Protein AF-A0A151JGI5-F1 (afdb_monomer_lite)

Organism: NCBI:txid1763883

Structure (mmCIF, N/CA/C/O backbone):
data_AF-A0A151JGI5-F1
#
_entry.id   AF-A0A151JGI5-F1
#
loop_
_atom_site.group_PDB
_atom_site.id
_atom_site.type_symbol
_atom_site.label_atom_id
_atom_site.label_alt_id
_atom_site.label_comp_id
_atom_site.label_asym_id
_atom_site.label_entity_id
_atom_site.label_seq_id
_atom_site.pdbx_PDB_ins_code
_atom_site.Cartn_x
_atom_site.Cartn_y
_atom_site.Cartn_z
_atom_site.occupancy
_atom_site.B_iso_or_equiv
_atom_site.auth_seq_id
_atom_site.auth_comp_id
_atom_site.auth_asym_id
_atom_site.auth_atom_id
_atom_site.pdbx_PDB_model_num
ATOM 1 N N . MET A 1 1 ? -2.243 -9.615 19.085 1.00 67.94 1 MET A N 1
ATOM 2 C CA . MET A 1 1 ? -2.299 -8.281 19.731 1.00 67.94 1 MET A CA 1
ATOM 3 C C . MET A 1 1 ? -1.447 -8.311 20.984 1.00 67.94 1 MET A C 1
ATOM 5 O O . MET A 1 1 ? -1.306 -9.385 21.551 1.00 67.94 1 MET A O 1
ATOM 9 N N . ASN A 1 2 ? -0.912 -7.167 21.409 1.00 78.44 2 ASN A N 1
ATOM 10 C CA . ASN A 1 2 ? -0.212 -7.054 22.690 1.00 78.44 2 ASN A CA 1
ATOM 11 C C . ASN A 1 2 ? -1.192 -6.596 23.770 1.00 78.44 2 ASN A C 1
ATOM 13 O O . ASN A 1 2 ? -2.177 -5.919 23.464 1.00 78.44 2 ASN A O 1
ATOM 17 N N . LYS A 1 3 ? -0.913 -6.968 25.018 1.00 85.19 3 LYS A N 1
ATOM 18 C CA . LYS A 1 3 ? -1.619 -6.414 26.168 1.00 85.19 3 LYS A CA 1
ATOM 19 C C . LYS A 1 3 ? -1.303 -4.924 26.311 1.00 85.19 3 LYS A C 1
ATOM 21 O O . LYS A 1 3 ? -0.212 -4.475 25.963 1.00 85.19 3 LYS A O 1
ATOM 26 N N . ILE A 1 4 ? -2.280 -4.172 26.796 1.00 88.38 4 ILE A N 1
ATOM 27 C CA . ILE A 1 4 ? -2.212 -2.728 26.994 1.00 88.38 4 ILE A CA 1
ATOM 28 C C . ILE A 1 4 ? -2.565 -2.442 28.450 1.00 88.38 4 ILE A C 1
ATOM 30 O O . ILE A 1 4 ? -3.562 -2.962 28.953 1.00 88.38 4 ILE A O 1
ATOM 34 N N . ASN A 1 5 ? -1.767 -1.587 29.090 1.00 90.31 5 ASN A N 1
ATOM 35 C CA . ASN A 1 5 ? -2.083 -1.025 30.396 1.00 90.31 5 ASN A CA 1
ATOM 36 C C . ASN A 1 5 ? -2.969 0.208 30.221 1.00 90.31 5 ASN A C 1
ATOM 38 O O . ASN A 1 5 ? -2.653 1.123 29.451 1.00 90.31 5 ASN A O 1
ATOM 42 N N . PHE A 1 6 ? -4.082 0.236 30.941 1.00 92.62 6 PHE A N 1
ATOM 43 C CA . PHE A 1 6 ? -4.970 1.385 30.974 1.00 92.62 6 PHE A CA 1
ATOM 44 C C . PHE A 1 6 ? -5.553 1.592 32.368 1.00 92.62 6 PHE A C 1
ATOM 46 O O . PHE A 1 6 ? -5.739 0.650 33.135 1.00 92.62 6 PHE A O 1
ATOM 53 N N . THR A 1 7 ? -5.870 2.844 32.681 1.00 94.00 7 THR A N 1
ATOM 54 C CA . THR A 1 7 ? -6.504 3.217 33.949 1.00 94.00 7 THR A CA 1
ATOM 55 C C . THR A 1 7 ? -7.950 3.610 33.702 1.00 94.00 7 THR A C 1
ATOM 57 O O . THR A 1 7 ? -8.243 4.392 32.789 1.00 94.00 7 THR A O 1
ATOM 60 N N . ILE A 1 8 ? -8.864 3.121 34.536 1.00 94.38 8 ILE A N 1
ATOM 61 C CA . ILE A 1 8 ? -10.248 3.592 34.555 1.00 94.38 8 ILE A CA 1
ATOM 62 C C . ILE A 1 8 ? -10.262 4.997 35.163 1.00 94.38 8 ILE A C 1
ATOM 64 O O . ILE A 1 8 ? -10.012 5.183 36.347 1.00 94.38 8 ILE A O 1
ATOM 68 N N . VAL A 1 9 ? -10.565 6.016 34.364 1.00 93.88 9 VAL A N 1
ATOM 69 C CA . VAL A 1 9 ? -10.604 7.412 34.829 1.00 93.88 9 VAL A CA 1
ATOM 70 C C . VAL A 1 9 ? -11.927 7.710 35.526 1.00 93.88 9 VAL A C 1
ATOM 72 O O . VAL A 1 9 ? -11.951 8.333 36.582 1.00 93.88 9 VAL A O 1
ATOM 75 N N . LYS A 1 10 ? -13.044 7.298 34.918 1.00 93.38 10 LYS A N 1
ATOM 76 C CA . LYS A 1 10 ? -14.387 7.448 35.497 1.00 93.38 10 LYS A CA 1
ATOM 77 C C . LYS A 1 10 ? -15.394 6.514 34.839 1.00 93.38 10 LYS A C 1
ATOM 79 O O . LYS A 1 10 ? -15.250 6.169 33.666 1.00 93.38 10 LYS A O 1
ATOM 84 N N . LYS A 1 11 ? -16.467 6.195 35.561 1.00 90.44 11 LYS A N 1
ATOM 85 C CA . LYS A 1 11 ? -17.650 5.506 35.033 1.00 90.44 11 LYS A CA 1
ATOM 86 C C . LYS A 1 11 ? -18.678 6.534 34.560 1.00 90.44 11 LYS A C 1
ATOM 88 O O . LYS A 1 11 ? -19.098 7.390 35.333 1.00 90.44 11 LYS A O 1
ATOM 93 N N . ASN A 1 12 ? -19.081 6.463 33.295 1.00 85.62 12 ASN A N 1
ATOM 94 C CA . ASN A 1 12 ? -20.253 7.172 32.783 1.00 85.62 12 ASN A CA 1
ATOM 95 C C . ASN A 1 12 ? -21.430 6.190 32.664 1.00 85.62 12 ASN A C 1
ATOM 97 O O . ASN A 1 12 ? -21.281 4.983 32.838 1.00 85.62 12 ASN A O 1
ATOM 101 N N . ARG A 1 13 ? -22.611 6.696 32.289 1.00 81.44 13 ARG A N 1
ATOM 102 C CA . ARG A 1 13 ? -23.829 5.877 32.156 1.00 81.44 13 ARG A CA 1
ATOM 103 C C . ARG A 1 13 ? -23.725 4.756 31.108 1.00 81.44 13 ARG A C 1
ATOM 105 O O . ARG A 1 13 ? -24.420 3.760 31.238 1.00 81.44 13 ARG A O 1
ATOM 112 N N . ALA A 1 14 ? -22.905 4.928 30.068 1.00 83.88 14 ALA A N 1
ATOM 113 C CA . ALA A 1 14 ? -22.849 4.015 28.917 1.00 83.88 14 ALA A CA 1
ATOM 114 C C . ALA A 1 14 ? -21.452 3.430 28.624 1.00 83.88 14 ALA A C 1
ATOM 116 O O . ALA A 1 14 ? -21.309 2.612 27.716 1.00 83.88 14 ALA A O 1
ATOM 117 N N . ASN A 1 15 ? -20.413 3.896 29.320 1.00 90.62 15 ASN A N 1
ATOM 118 C CA . ASN A 1 15 ? -19.019 3.505 29.111 1.00 90.62 15 ASN A CA 1
ATOM 119 C C . ASN A 1 15 ? -18.153 3.902 30.319 1.00 90.62 15 ASN A C 1
ATOM 121 O O . ASN A 1 15 ? -18.544 4.763 31.110 1.00 90.62 15 ASN A O 1
ATOM 125 N N . PHE A 1 16 ? -16.961 3.325 30.435 1.00 93.06 16 PHE A N 1
ATOM 126 C CA . PHE A 1 16 ? -15.885 3.901 31.239 1.00 93.06 16 PHE A CA 1
ATOM 127 C C . PHE A 1 16 ? -15.047 4.843 30.378 1.00 93.06 16 PHE A C 1
ATOM 129 O O . PHE A 1 16 ? -14.728 4.525 29.238 1.00 93.06 16 PHE A O 1
ATOM 136 N N . ARG A 1 17 ? -14.638 5.989 30.922 1.00 94.50 17 ARG A N 1
ATOM 137 C CA . ARG A 1 17 ? -13.524 6.757 30.358 1.00 94.50 17 ARG A CA 1
ATOM 138 C C . ARG A 1 17 ? -12.242 6.071 30.804 1.00 94.50 17 ARG A C 1
ATOM 140 O O . ARG A 1 17 ? -12.035 5.929 32.007 1.00 94.50 17 ARG A O 1
ATOM 147 N N . ILE A 1 18 ? -11.393 5.695 29.861 1.00 94.88 18 ILE A N 1
ATOM 148 C CA . ILE A 1 18 ? -10.096 5.078 30.131 1.00 94.88 18 ILE A CA 1
ATOM 149 C C . ILE A 1 18 ? -8.960 5.968 29.647 1.00 94.88 18 ILE A C 1
ATOM 151 O O . ILE A 1 18 ? -9.124 6.761 28.717 1.00 94.88 18 ILE A O 1
ATOM 155 N N . ALA A 1 19 ? -7.814 5.834 30.300 1.00 93.56 19 ALA A N 1
ATOM 156 C CA . ALA A 1 19 ? -6.556 6.390 29.843 1.00 93.56 19 ALA A CA 1
ATOM 157 C C . ALA A 1 19 ? -5.630 5.248 29.435 1.00 93.56 19 ALA A C 1
ATOM 159 O O . ALA A 1 19 ? -5.228 4.458 30.284 1.00 93.56 19 ALA A O 1
ATOM 160 N N . ILE A 1 20 ? -5.314 5.170 28.148 1.00 91.44 20 ILE A N 1
ATOM 161 C CA . ILE A 1 20 ? -4.374 4.208 27.582 1.00 91.44 20 ILE A CA 1
ATOM 162 C C . ILE A 1 20 ? -2.977 4.817 27.677 1.00 91.44 20 ILE A C 1
ATOM 164 O O . ILE A 1 20 ? -2.754 5.926 27.186 1.00 91.44 20 ILE A O 1
ATOM 168 N N . VAL A 1 21 ? -2.050 4.107 28.321 1.00 82.06 21 VAL A N 1
ATOM 169 C CA . VAL A 1 21 ? -0.661 4.554 28.476 1.00 82.06 21 VAL A CA 1
ATOM 170 C C . VAL A 1 21 ? 0.219 3.740 27.535 1.00 82.06 21 VAL A C 1
ATOM 172 O O . VAL A 1 21 ? 0.358 2.529 27.697 1.00 82.06 21 VAL A O 1
ATOM 175 N N . GLN A 1 22 ? 0.812 4.397 26.538 1.00 76.38 22 GLN A N 1
ATOM 176 C CA . GLN A 1 22 ? 1.758 3.777 25.607 1.00 76.38 22 GLN A CA 1
ATOM 177 C C . GLN A 1 22 ? 2.939 4.710 25.370 1.00 76.38 22 GLN A C 1
ATOM 179 O O . GLN A 1 22 ? 2.740 5.853 24.964 1.00 76.38 22 GLN A O 1
ATOM 184 N N . ASN A 1 23 ? 4.163 4.215 25.585 1.00 65.00 23 ASN A N 1
ATOM 185 C CA . ASN A 1 23 ? 5.413 4.926 25.282 1.00 65.00 23 ASN A CA 1
ATOM 186 C C . ASN A 1 23 ? 5.384 6.400 25.738 1.00 65.00 23 ASN A C 1
ATOM 188 O O . ASN A 1 23 ? 5.570 7.301 24.927 1.00 65.00 23 ASN A O 1
ATOM 192 N N . GLU A 1 24 ? 5.052 6.631 27.015 1.00 68.88 24 GLU A N 1
ATOM 193 C CA . GLU A 1 24 ? 4.949 7.958 27.663 1.00 68.88 24 GLU A CA 1
ATOM 194 C C . GLU A 1 24 ? 3.806 8.867 27.176 1.00 68.88 24 GLU A C 1
ATOM 196 O O . GLU A 1 24 ? 3.564 9.931 27.745 1.00 68.88 24 GLU A O 1
ATOM 201 N N . THR A 1 25 ? 3.032 8.436 26.180 1.00 75.62 25 THR A N 1
ATOM 202 C CA . THR A 1 25 ? 1.828 9.140 25.734 1.00 75.62 25 THR A CA 1
ATOM 203 C C . THR A 1 25 ? 0.578 8.593 26.420 1.00 75.62 25 THR A C 1
ATOM 205 O O . THR A 1 25 ? 0.415 7.383 26.601 1.00 75.62 25 THR A O 1
ATOM 208 N N . LYS A 1 26 ? -0.309 9.510 26.825 1.00 83.44 26 LYS A N 1
ATOM 209 C CA . LYS A 1 26 ? -1.596 9.203 27.457 1.00 83.44 26 LYS A CA 1
ATOM 210 C C . LYS A 1 26 ? -2.725 9.550 26.496 1.00 83.44 26 LYS A C 1
ATOM 212 O O . LYS A 1 26 ? -3.002 10.725 26.260 1.00 83.44 26 LYS A O 1
ATOM 217 N N . GLU A 1 27 ? -3.393 8.531 25.975 1.00 89.94 27 GLU A N 1
ATOM 218 C CA . GLU A 1 27 ? -4.559 8.687 25.107 1.00 89.94 27 GLU A CA 1
ATOM 219 C C . GLU A 1 27 ? -5.845 8.433 25.901 1.00 89.94 27 GLU A C 1
ATOM 221 O O . GLU A 1 27 ? -5.943 7.467 26.658 1.00 89.94 27 GLU A O 1
ATOM 226 N N . LEU A 1 28 ? -6.847 9.302 25.750 1.00 92.38 28 LEU A N 1
ATOM 227 C CA . LEU A 1 28 ? -8.167 9.072 26.334 1.00 92.38 28 LEU A CA 1
ATOM 228 C C . LEU A 1 28 ? -9.055 8.310 25.356 1.00 92.38 28 LEU A C 1
ATOM 230 O O . LEU A 1 28 ? -9.191 8.704 24.201 1.00 92.38 28 LEU A O 1
ATOM 234 N N . ALA A 1 29 ? -9.750 7.298 25.864 1.00 92.25 29 ALA A N 1
ATOM 235 C CA . ALA A 1 29 ? -10.718 6.519 25.105 1.00 92.25 29 ALA A CA 1
ATOM 236 C C . ALA A 1 29 ? -11.942 6.150 25.957 1.00 92.25 29 ALA A C 1
ATOM 238 O O . ALA A 1 29 ? -11.952 6.344 27.173 1.00 92.25 29 ALA A O 1
ATOM 239 N N . ASP A 1 30 ? -12.986 5.623 25.327 1.00 92.69 30 ASP A N 1
ATOM 240 C CA . ASP A 1 30 ? -14.153 5.072 26.011 1.00 92.69 30 ASP A CA 1
ATOM 241 C C . ASP A 1 30 ? -14.130 3.532 25.950 1.00 92.69 30 ASP A C 1
ATOM 243 O O . ASP A 1 30 ? -13.928 2.943 24.892 1.00 92.69 30 ASP A O 1
ATOM 247 N N . LEU A 1 31 ? -14.389 2.863 27.070 1.00 92.38 31 LEU A N 1
ATOM 248 C CA . LEU A 1 31 ? -14.510 1.410 27.187 1.00 92.38 31 LEU A CA 1
ATOM 249 C C . LEU A 1 31 ? -15.979 1.021 27.379 1.00 92.38 31 LEU A C 1
ATOM 251 O O . LEU A 1 31 ? -16.668 1.578 28.234 1.00 92.38 31 LEU A O 1
ATOM 255 N N . VAL A 1 32 ? -16.480 0.088 26.572 1.00 91.94 32 VAL A N 1
ATOM 256 C CA . VAL A 1 32 ? -17.834 -0.471 26.705 1.00 91.94 32 VAL A CA 1
ATOM 257 C C . VAL A 1 32 ? -17.993 -1.116 28.081 1.00 91.94 32 VAL A C 1
ATOM 259 O O . VAL A 1 32 ? -17.100 -1.825 28.525 1.00 91.94 32 VAL A O 1
ATOM 262 N N . ILE A 1 33 ? -19.133 -0.861 28.730 1.00 89.81 33 ILE A N 1
ATOM 263 C CA . ILE A 1 33 ? -19.545 -1.594 29.930 1.00 89.81 33 ILE A CA 1
ATOM 264 C C . ILE A 1 33 ? -20.301 -2.841 29.471 1.00 89.81 33 ILE A C 1
ATOM 266 O O . ILE A 1 33 ? -21.325 -2.732 28.795 1.00 89.81 33 ILE A O 1
ATOM 270 N N . ASP A 1 34 ? -19.788 -4.002 29.845 1.00 88.50 34 ASP A N 1
ATOM 271 C CA . ASP A 1 34 ? -20.352 -5.328 29.610 1.00 88.50 34 ASP A CA 1
ATOM 272 C C . ASP A 1 34 ? -20.025 -6.250 30.799 1.00 88.50 34 ASP A C 1
ATOM 274 O O . ASP A 1 34 ? -19.379 -5.828 31.760 1.00 88.50 34 ASP A O 1
ATOM 278 N N . ALA A 1 35 ? -20.434 -7.518 30.733 1.00 86.31 35 ALA A N 1
ATOM 279 C CA . ALA A 1 35 ? -20.194 -8.496 31.798 1.00 86.31 35 ALA A CA 1
ATOM 280 C C . ALA A 1 35 ? -18.702 -8.675 32.153 1.00 86.31 35 ALA A C 1
ATOM 282 O O . ALA A 1 35 ? -18.371 -9.090 33.259 1.00 86.31 35 ALA A O 1
ATOM 283 N N . SER A 1 36 ? -17.780 -8.360 31.235 1.00 85.38 36 SER A N 1
ATOM 284 C CA . SER A 1 36 ? -16.340 -8.498 31.481 1.00 85.38 36 SER A CA 1
ATOM 285 C C . SER A 1 36 ? -15.728 -7.294 32.208 1.00 85.38 36 SER A C 1
ATOM 287 O O . SER A 1 36 ? -14.627 -7.401 32.748 1.00 85.38 36 SER A O 1
ATOM 289 N N . THR A 1 37 ? -16.437 -6.163 32.234 1.00 88.06 37 THR A N 1
ATOM 290 C CA . THR A 1 37 ? -15.949 -4.861 32.718 1.00 88.06 37 THR A CA 1
ATOM 291 C C . THR A 1 37 ? -16.841 -4.229 33.788 1.00 88.06 37 THR A C 1
ATOM 293 O O . THR A 1 37 ? -16.457 -3.228 34.385 1.00 88.06 37 THR A O 1
ATOM 296 N N . GLU A 1 38 ? -18.027 -4.780 34.060 1.00 87.31 38 GLU A N 1
ATOM 297 C CA . GLU A 1 38 ? -19.039 -4.186 34.948 1.00 87.31 38 GLU A CA 1
ATOM 298 C C . GLU A 1 38 ? -18.534 -3.864 36.364 1.00 87.31 38 GLU A C 1
ATOM 300 O O . GLU A 1 38 ? -18.945 -2.852 36.945 1.00 87.31 38 GLU A O 1
ATOM 305 N N . ASN A 1 39 ? -17.599 -4.685 36.854 1.00 89.69 39 ASN A N 1
ATOM 306 C CA . ASN A 1 39 ? -16.987 -4.609 38.180 1.00 89.69 39 ASN A CA 1
ATOM 307 C C . ASN A 1 39 ? -15.727 -3.733 38.221 1.00 89.69 39 ASN A C 1
ATOM 309 O O . ASN A 1 39 ? -15.039 -3.707 39.235 1.00 89.69 39 ASN A O 1
ATOM 313 N N . PHE A 1 40 ? -15.382 -3.047 37.128 1.00 92.62 40 PHE A N 1
ATOM 314 C CA . PHE A 1 40 ? -14.244 -2.134 37.126 1.00 92.62 40 PHE A CA 1
ATOM 315 C C . PHE A 1 40 ? -14.553 -0.847 37.890 1.00 92.62 40 PHE A C 1
ATOM 317 O O . PHE A 1 40 ? -15.649 -0.281 37.792 1.00 92.62 40 PHE A O 1
ATOM 324 N N . GLU A 1 41 ? -13.548 -0.351 38.606 1.00 92.00 41 GLU A N 1
ATOM 325 C CA . GLU A 1 41 ? -13.662 0.823 39.472 1.00 92.00 41 GLU A CA 1
ATOM 326 C C . GLU A 1 41 ? -12.776 1.976 39.000 1.00 92.00 41 GLU A C 1
ATOM 328 O O . GLU A 1 41 ? -11.734 1.779 38.378 1.00 92.00 41 GLU A O 1
ATOM 333 N N . ALA A 1 42 ? -13.189 3.215 39.284 1.00 92.00 42 ALA A N 1
ATOM 334 C CA . ALA A 1 42 ? -12.382 4.389 38.960 1.00 92.00 42 ALA A CA 1
ATOM 335 C C . ALA A 1 42 ? -11.067 4.379 39.757 1.00 92.00 42 ALA A C 1
ATOM 337 O O . ALA A 1 42 ? -11.067 4.147 40.960 1.00 92.00 42 ALA A O 1
ATOM 338 N N . GLY A 1 43 ? -9.955 4.650 39.078 1.00 89.88 43 GLY A N 1
ATOM 339 C CA . GLY A 1 43 ? -8.601 4.540 39.620 1.00 89.88 43 GLY A CA 1
ATOM 340 C C . GLY A 1 43 ? -7.959 3.166 39.419 1.00 89.88 43 GLY A C 1
ATOM 341 O O . GLY A 1 43 ? -6.748 3.054 39.575 1.00 89.88 43 GLY A O 1
ATOM 342 N N . GLN A 1 44 ? -8.721 2.142 39.020 1.00 93.25 44 GLN A N 1
ATOM 343 C CA . GLN A 1 44 ? -8.176 0.810 38.784 1.00 93.25 44 GLN A CA 1
ATOM 344 C C . GLN A 1 44 ? -7.264 0.791 37.551 1.00 93.25 44 GLN A C 1
ATOM 346 O O . GLN A 1 44 ? -7.646 1.255 36.470 1.00 93.25 44 GLN A O 1
ATOM 351 N N . GLU A 1 45 ? -6.075 0.215 37.714 1.00 92.69 45 GLU A N 1
ATOM 352 C CA . GLU A 1 45 ? -5.154 -0.104 36.626 1.00 92.69 45 GLU A CA 1
ATOM 353 C C . GLU A 1 45 ? -5.399 -1.527 36.133 1.00 92.69 45 GLU A C 1
ATOM 355 O O . GLU A 1 45 ? -5.538 -2.465 36.920 1.00 92.69 45 GLU A O 1
ATOM 360 N N . ILE A 1 46 ? -5.501 -1.676 34.816 1.00 92.00 46 ILE A N 1
ATOM 361 C CA . ILE A 1 46 ? -5.897 -2.923 34.176 1.00 92.00 46 ILE A CA 1
ATOM 362 C C . ILE A 1 46 ? -4.953 -3.199 33.018 1.00 92.00 46 ILE A C 1
ATOM 364 O O . ILE A 1 46 ? -4.723 -2.345 32.162 1.00 92.00 46 ILE A O 1
ATOM 368 N N . GLU A 1 47 ? -4.451 -4.428 32.977 1.00 92.06 47 GLU A N 1
ATOM 369 C CA . GLU A 1 47 ? -3.737 -4.974 31.834 1.00 92.06 47 GLU A CA 1
ATOM 370 C C . GLU A 1 47 ? -4.684 -5.897 31.049 1.00 92.06 47 GLU A C 1
ATOM 372 O O . GLU A 1 47 ? -5.316 -6.799 31.608 1.00 92.06 47 GLU A O 1
ATOM 377 N N . GLY A 1 48 ? -4.797 -5.699 29.736 1.00 90.62 48 GLY A N 1
ATOM 378 C CA . GLY A 1 48 ? -5.523 -6.639 28.882 1.00 90.62 48 GLY A CA 1
ATOM 379 C C . GLY A 1 48 ? -5.589 -6.224 27.423 1.00 90.62 48 GLY A C 1
ATOM 380 O O . GLY A 1 48 ? -4.831 -5.370 26.965 1.00 90.62 48 GLY A O 1
ATOM 381 N N . PHE A 1 49 ? -6.488 -6.853 26.672 1.00 89.00 49 PHE A N 1
ATOM 382 C CA . PHE A 1 49 ? -6.653 -6.597 25.246 1.00 89.00 49 PHE A CA 1
ATOM 383 C C . PHE A 1 49 ? -7.813 -5.629 25.018 1.00 89.00 49 PHE A C 1
ATOM 385 O O . PHE A 1 49 ? -8.940 -5.886 25.439 1.00 89.00 49 PHE A O 1
ATOM 392 N N . LEU A 1 50 ? -7.538 -4.518 24.333 1.00 88.62 50 LEU A N 1
ATOM 393 C CA . LEU A 1 50 ? -8.547 -3.535 23.940 1.00 88.62 50 LEU A CA 1
ATOM 394 C C . LEU A 1 50 ? -8.843 -3.655 22.446 1.00 88.62 50 LEU A C 1
ATOM 396 O O . LEU A 1 50 ? -7.962 -3.446 21.613 1.00 88.62 50 LEU A O 1
ATOM 400 N N . ILE A 1 51 ? -10.092 -3.959 22.099 1.00 86.19 51 ILE A N 1
ATOM 401 C CA . ILE A 1 51 ? -10.543 -4.085 20.709 1.00 86.19 51 ILE A CA 1
ATOM 402 C C . ILE A 1 51 ? -11.325 -2.843 20.325 1.00 86.19 51 ILE A C 1
ATOM 404 O O . ILE A 1 51 ? -12.376 -2.562 20.901 1.00 86.19 51 ILE A O 1
ATOM 408 N N . LYS A 1 52 ? -10.827 -2.107 19.331 1.00 85.94 52 LYS A N 1
ATOM 409 C CA . LYS A 1 52 ? -11.500 -0.914 18.820 1.00 85.94 52 LYS A CA 1
ATOM 410 C C . LYS A 1 52 ? -12.824 -1.300 18.160 1.00 85.94 52 LYS A C 1
ATOM 412 O O . LYS A 1 52 ? -12.869 -2.152 17.276 1.00 85.94 52 LYS A O 1
ATOM 417 N N . GLN A 1 53 ? -13.906 -0.664 18.586 1.00 82.50 53 GLN A N 1
ATOM 418 C CA . GLN A 1 53 ? -15.243 -0.892 18.052 1.00 82.50 53 GLN A CA 1
ATOM 419 C C . GLN A 1 53 ? -15.411 -0.204 16.693 1.00 82.50 53 GLN A C 1
ATOM 421 O O . GLN A 1 53 ? -14.993 0.940 16.497 1.00 82.50 53 GLN A O 1
ATOM 426 N N . LYS A 1 54 ? -16.073 -0.894 15.755 1.00 74.19 54 LYS A N 1
ATOM 427 C CA . LYS A 1 54 ? -16.400 -0.348 14.431 1.00 74.19 54 LYS A CA 1
ATOM 428 C C . LYS A 1 54 ? -17.387 0.808 14.586 1.00 74.19 54 LYS A C 1
ATOM 430 O O . LYS A 1 54 ? -18.525 0.607 15.007 1.00 74.19 54 LYS A O 1
ATOM 435 N N . VAL A 1 55 ? -16.976 2.018 14.213 1.00 69.88 55 VAL A N 1
ATOM 436 C CA . VAL A 1 55 ? -17.858 3.192 14.190 1.00 69.88 55 VAL A CA 1
ATOM 437 C C . VAL A 1 55 ? -18.207 3.506 12.745 1.00 69.88 55 VAL A C 1
ATOM 439 O O . VAL A 1 55 ? -17.334 3.774 11.922 1.00 69.88 55 VAL A O 1
ATOM 442 N N . ASN A 1 56 ? -19.501 3.502 12.425 1.00 63.28 56 ASN A N 1
ATOM 443 C CA . ASN A 1 56 ? -19.945 3.950 11.113 1.00 63.28 56 ASN A CA 1
ATOM 444 C C . ASN A 1 56 ? -19.602 5.446 10.959 1.00 63.28 56 ASN A C 1
ATOM 446 O O . ASN A 1 56 ? -20.059 6.252 11.776 1.00 63.28 56 ASN A O 1
ATOM 450 N N . PRO A 1 57 ? -18.861 5.846 9.910 1.00 63.62 57 PRO A N 1
ATOM 451 C CA . PRO A 1 57 ? -18.419 7.228 9.725 1.00 63.62 57 PRO A CA 1
ATOM 452 C C . PRO A 1 57 ? -19.555 8.252 9.726 1.00 63.62 57 PRO A C 1
ATOM 454 O O . PRO A 1 57 ? -19.343 9.391 10.125 1.00 63.62 57 PRO A O 1
ATOM 457 N N . LYS A 1 58 ? -20.772 7.856 9.321 1.00 60.72 58 LYS A N 1
ATOM 458 C CA . LYS A 1 58 ? -21.954 8.735 9.352 1.00 60.72 58 LYS A CA 1
ATOM 459 C C . LYS A 1 58 ? -22.375 9.136 10.771 1.00 60.72 58 LYS A C 1
ATOM 461 O O . LYS A 1 58 ? -23.006 10.172 10.939 1.00 60.72 58 LYS A O 1
ATOM 466 N N . PHE A 1 59 ? -22.034 8.327 11.773 1.00 63.41 59 PHE A N 1
ATOM 467 C CA . PHE A 1 59 ? -22.359 8.562 13.182 1.00 63.41 59 PHE A CA 1
ATOM 468 C C . PHE A 1 59 ? -21.142 9.002 14.007 1.00 63.41 59 PHE A C 1
ATOM 470 O O . PHE A 1 59 ? -21.278 9.277 15.200 1.00 63.41 59 PHE A O 1
ATOM 477 N N . ALA A 1 60 ? -19.960 9.107 13.389 1.00 64.62 60 ALA A N 1
ATOM 478 C CA . ALA A 1 60 ? -18.758 9.601 14.043 1.00 64.62 60 ALA A CA 1
ATOM 479 C C . ALA A 1 60 ? -18.871 11.119 14.266 1.00 64.62 60 ALA A C 1
ATOM 481 O O . ALA A 1 60 ? -18.751 11.919 13.336 1.00 64.62 60 ALA A O 1
ATOM 482 N N . ARG A 1 61 ? -19.125 11.535 15.512 1.00 69.06 61 ARG A N 1
ATOM 483 C CA . ARG A 1 61 ? -19.144 12.957 15.885 1.00 69.06 61 ARG A CA 1
ATOM 484 C C . ARG A 1 61 ? -17.713 13.493 15.963 1.00 69.06 61 ARG A C 1
ATOM 486 O O . ARG A 1 61 ? -16.828 12.830 16.497 1.00 69.06 61 ARG A O 1
ATOM 493 N N . LYS A 1 62 ? -17.485 14.711 15.464 1.00 68.69 62 LYS A N 1
ATOM 494 C CA . LYS A 1 62 ? -16.182 15.389 15.566 1.00 68.69 62 LYS A CA 1
ATOM 495 C C . LYS A 1 62 ? -15.800 15.539 17.047 1.00 68.69 62 LYS A C 1
ATOM 497 O O . LYS A 1 62 ? -16.563 16.124 17.808 1.00 68.69 62 LYS A O 1
ATOM 502 N N . GLY A 1 63 ? -14.645 14.998 17.437 1.00 69.12 63 GLY A N 1
ATOM 503 C CA . GLY A 1 63 ? -14.171 14.995 18.828 1.00 69.12 63 GLY A CA 1
ATOM 504 C C . GLY A 1 63 ? -14.710 13.855 19.702 1.00 69.12 63 GLY A C 1
ATOM 505 O O . GLY A 1 63 ? -14.445 13.849 20.901 1.00 69.12 63 GLY A O 1
ATOM 506 N N . ALA A 1 64 ? -15.457 12.897 19.139 1.00 79.31 64 ALA A N 1
ATOM 507 C CA . ALA A 1 64 ? -15.766 11.659 19.849 1.00 79.31 64 ALA A CA 1
ATOM 508 C C . ALA A 1 64 ? -14.476 10.874 20.108 1.00 79.31 64 ALA A C 1
ATOM 510 O O . ALA A 1 64 ? -13.626 10.772 19.223 1.00 79.31 64 ALA A O 1
ATOM 511 N N . LEU A 1 65 ? -14.346 10.332 21.317 1.00 84.62 65 LEU A N 1
ATOM 512 C CA . LEU A 1 65 ? -13.248 9.432 21.632 1.00 84.62 65 LEU A CA 1
ATOM 513 C C . LEU A 1 65 ? -13.448 8.078 20.961 1.00 84.62 65 LEU A C 1
ATOM 515 O O . LEU A 1 65 ? -14.580 7.642 20.732 1.00 84.62 65 LEU A O 1
ATOM 519 N N . ASP A 1 66 ? -12.334 7.404 20.704 1.00 87.44 66 ASP A N 1
ATOM 520 C CA . ASP A 1 66 ? -12.351 6.021 20.264 1.00 87.44 66 ASP A CA 1
ATOM 521 C C . ASP A 1 66 ? -13.012 5.129 21.317 1.00 87.44 66 ASP A C 1
ATOM 523 O O . ASP A 1 66 ? -12.844 5.328 22.522 1.00 87.44 66 ASP A O 1
ATOM 527 N N . LYS A 1 67 ? -13.783 4.144 20.850 1.00 89.50 67 LYS A N 1
ATOM 528 C CA . LYS A 1 67 ? -14.512 3.211 21.708 1.00 89.50 67 LYS A CA 1
ATOM 529 C C . LYS A 1 67 ? -13.888 1.822 21.626 1.00 89.50 67 LYS A C 1
ATOM 531 O O . LYS A 1 67 ? -13.632 1.344 20.524 1.00 89.50 67 LYS A O 1
ATOM 536 N N . TYR A 1 68 ? -13.711 1.165 22.765 1.00 90.81 68 TYR A N 1
ATOM 537 C CA . TYR A 1 68 ? -13.090 -0.152 22.882 1.00 90.81 68 TYR A CA 1
ATOM 538 C C . TYR A 1 68 ? -13.976 -1.143 23.647 1.00 90.81 68 TYR A C 1
ATOM 540 O O . TYR A 1 68 ? -14.794 -0.743 24.473 1.00 90.81 68 TYR A O 1
ATOM 548 N N . THR A 1 69 ? -13.790 -2.435 23.391 1.00 90.50 69 THR A N 1
ATOM 549 C CA . THR A 1 69 ? -14.218 -3.549 24.256 1.00 90.50 69 THR A CA 1
ATOM 550 C C . THR A 1 69 ? -13.000 -4.210 24.889 1.00 90.50 69 THR A C 1
ATOM 552 O O . THR A 1 69 ? -11.924 -4.217 24.288 1.00 90.50 69 THR A O 1
ATOM 555 N N . TYR A 1 70 ? -13.165 -4.751 26.094 1.00 91.81 70 TYR A N 1
ATOM 556 C CA . TYR A 1 70 ? -12.104 -5.424 26.843 1.00 91.81 70 TYR A CA 1
ATOM 557 C C . TYR A 1 70 ? -12.131 -6.938 26.611 1.00 91.81 70 TYR A C 1
ATOM 559 O O . TYR A 1 70 ? -13.191 -7.527 26.422 1.00 91.81 70 TYR A O 1
ATOM 567 N N . SER A 1 71 ? -10.960 -7.568 26.665 1.00 87.69 71 SER A N 1
ATOM 568 C CA . SER A 1 71 ? -10.814 -9.015 26.789 1.00 87.69 71 SER A CA 1
ATOM 569 C C . SER A 1 71 ? -9.611 -9.359 27.664 1.00 87.69 71 SER A C 1
ATOM 571 O O . SER A 1 71 ? -8.560 -8.715 27.581 1.00 87.69 71 SER A O 1
ATOM 573 N N . LYS A 1 72 ? -9.758 -10.410 28.479 1.00 86.12 72 LYS A N 1
ATOM 574 C CA . LYS A 1 72 ? -8.649 -11.024 29.230 1.00 86.12 72 LYS A CA 1
ATOM 575 C C . LYS A 1 72 ? -7.757 -11.885 28.339 1.00 86.12 72 LYS A C 1
ATOM 577 O O . LYS A 1 72 ? -6.567 -12.018 28.609 1.00 86.12 72 LYS A O 1
ATOM 582 N N . GLU A 1 73 ? -8.325 -12.439 27.276 1.00 86.81 73 GLU A N 1
ATOM 583 C CA . GLU A 1 73 ? -7.652 -13.357 26.362 1.00 86.81 73 GLU A CA 1
ATOM 584 C C . GLU A 1 73 ? -7.296 -12.669 25.048 1.00 86.81 73 GLU A C 1
ATOM 586 O O . GLU A 1 73 ? -7.969 -11.727 24.608 1.00 86.81 73 GLU A O 1
ATOM 591 N N . ALA A 1 74 ? -6.222 -13.148 24.420 1.00 80.44 74 ALA A N 1
ATOM 592 C CA . ALA A 1 74 ? -5.818 -12.671 23.112 1.00 80.44 74 ALA A CA 1
ATOM 593 C C . ALA A 1 74 ? -6.891 -13.060 22.093 1.00 80.44 74 ALA A C 1
ATOM 595 O O . ALA A 1 74 ? -7.181 -14.237 21.906 1.00 80.44 74 ALA A O 1
ATOM 596 N N . ILE A 1 75 ? -7.461 -12.064 21.423 1.00 71.12 75 ILE A N 1
ATOM 597 C CA . ILE A 1 75 ? -8.441 -12.297 20.366 1.00 71.12 75 ILE A CA 1
ATOM 598 C C . ILE A 1 75 ? -7.728 -12.214 19.023 1.00 71.12 75 ILE A C 1
ATOM 600 O O . ILE A 1 75 ? -7.040 -11.234 18.714 1.00 71.12 75 ILE A O 1
ATOM 604 N N . GLU A 1 76 ? -7.900 -13.259 18.221 1.00 69.50 76 GLU A N 1
ATOM 605 C CA . GLU A 1 76 ? -7.446 -13.288 16.841 1.00 69.50 76 GLU A CA 1
ATOM 606 C C . GLU A 1 76 ? -8.389 -12.425 15.995 1.00 69.50 76 GLU A C 1
ATOM 608 O O . GLU A 1 76 ? -9.507 -12.809 15.651 1.00 69.50 76 GLU A O 1
ATOM 613 N N . ILE A 1 77 ? -7.967 -11.194 15.702 1.00 69.88 77 ILE A N 1
ATOM 614 C CA . ILE A 1 77 ? -8.728 -10.310 14.820 1.00 69.88 77 ILE A CA 1
ATOM 615 C C . ILE A 1 77 ? -8.448 -10.733 13.383 1.00 69.88 77 ILE A C 1
ATOM 617 O O . ILE A 1 77 ? -7.353 -10.505 12.866 1.00 69.88 77 ILE A O 1
ATOM 621 N N . THR A 1 78 ? -9.456 -11.295 12.719 1.00 79.44 78 THR A N 1
ATOM 622 C CA . THR A 1 78 ? -9.408 -11.478 11.266 1.00 79.44 78 THR A CA 1
ATOM 623 C C . THR A 1 78 ? -9.457 -10.098 10.597 1.00 79.44 78 THR A C 1
ATOM 625 O O . THR A 1 78 ? -10.403 -9.345 10.846 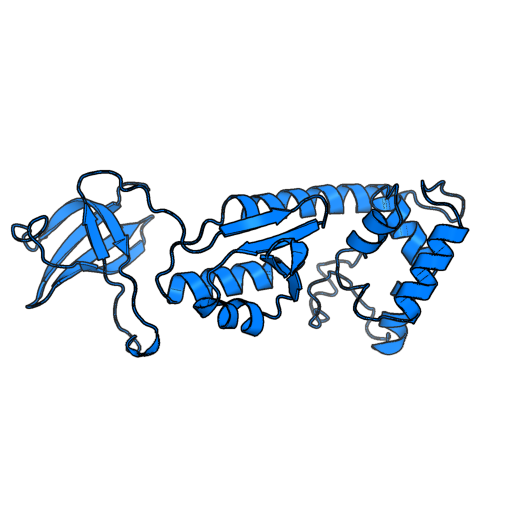1.00 79.44 78 THR A O 1
ATOM 628 N N . PRO A 1 79 ? -8.459 -9.722 9.778 1.00 86.44 79 PRO A N 1
ATOM 629 C CA . PRO A 1 79 ? -8.451 -8.431 9.101 1.00 86.44 79 PRO A CA 1
ATOM 630 C C . PRO A 1 79 ? -9.641 -8.279 8.147 1.00 86.44 79 PRO A C 1
ATOM 632 O O . PRO A 1 79 ? -9.926 -9.167 7.348 1.00 86.44 79 PRO A O 1
ATOM 635 N N . ASP A 1 80 ? -10.292 -7.117 8.179 1.00 90.25 80 ASP A N 1
ATOM 636 C CA . ASP A 1 80 ? -11.306 -6.720 7.192 1.00 90.25 80 ASP A CA 1
ATOM 637 C C . ASP A 1 80 ? -10.665 -6.326 5.850 1.00 90.25 80 ASP A C 1
ATOM 639 O O . ASP A 1 80 ? -11.293 -6.363 4.789 1.00 90.25 80 ASP A O 1
ATOM 643 N N . VAL A 1 81 ? -9.412 -5.869 5.915 1.00 93.75 81 VAL A N 1
ATOM 644 C CA . VAL A 1 81 ? -8.645 -5.366 4.781 1.00 93.75 81 VAL A CA 1
ATOM 645 C C . VAL A 1 81 ? -7.261 -5.994 4.800 1.00 93.75 81 VAL A C 1
ATOM 647 O O . VAL A 1 81 ? -6.551 -5.923 5.804 1.00 93.75 81 VAL A O 1
ATOM 650 N N . PHE A 1 82 ? -6.852 -6.558 3.669 1.00 95.19 82 PHE A N 1
ATOM 651 C CA . PHE A 1 82 ? -5.521 -7.126 3.490 1.00 95.19 82 PHE A CA 1
ATOM 652 C C . PHE A 1 82 ? -4.708 -6.219 2.584 1.00 95.19 82 PHE A C 1
ATOM 654 O O . PHE A 1 82 ? -5.110 -5.961 1.448 1.00 95.19 82 PHE A O 1
ATOM 661 N N . VAL A 1 83 ? -3.578 -5.736 3.095 1.00 95.44 83 VAL A N 1
ATOM 662 C CA . VAL A 1 83 ? -2.614 -4.944 2.340 1.00 95.44 83 VAL A CA 1
ATOM 663 C C . VAL A 1 83 ? -1.354 -5.766 2.134 1.00 95.44 83 VAL A C 1
ATOM 665 O O . VAL A 1 83 ? -0.641 -6.085 3.087 1.00 95.44 83 VAL A O 1
ATOM 668 N N . THR A 1 84 ? -1.075 -6.079 0.877 1.00 94.31 84 THR A N 1
ATOM 669 C CA . THR A 1 84 ? 0.075 -6.879 0.460 1.00 94.31 84 THR A CA 1
ATOM 670 C C . THR A 1 84 ? 0.939 -6.097 -0.517 1.00 94.31 84 THR A C 1
ATOM 672 O O . THR A 1 84 ? 0.538 -5.068 -1.064 1.00 94.31 84 THR A O 1
ATOM 675 N N . PHE A 1 85 ? 2.155 -6.584 -0.729 1.00 91.44 85 PHE A N 1
ATOM 676 C CA . PHE A 1 85 ? 2.978 -6.180 -1.854 1.00 91.44 85 PHE A CA 1
ATOM 677 C C . PHE A 1 85 ? 3.150 -7.384 -2.771 1.00 91.44 85 PHE A C 1
ATOM 679 O O . PHE A 1 85 ? 3.644 -8.423 -2.334 1.00 91.44 85 PHE A O 1
ATOM 686 N N . ASN A 1 86 ? 2.723 -7.263 -4.024 1.00 89.62 86 ASN A N 1
ATOM 687 C CA . ASN A 1 86 ? 2.964 -8.296 -5.017 1.00 89.62 86 ASN A CA 1
ATOM 688 C C . ASN A 1 86 ? 4.271 -7.981 -5.751 1.00 89.62 86 ASN A C 1
ATOM 690 O O . ASN A 1 86 ? 4.383 -6.955 -6.419 1.00 89.62 86 ASN A O 1
ATOM 694 N N . ALA A 1 87 ? 5.251 -8.874 -5.605 1.00 85.38 87 ALA A N 1
ATOM 695 C CA . ALA A 1 87 ? 6.586 -8.696 -6.164 1.00 85.38 87 ALA A CA 1
ATOM 696 C C . ALA A 1 87 ? 6.612 -8.806 -7.699 1.00 85.38 87 ALA A C 1
ATOM 698 O O . ALA A 1 87 ? 7.361 -8.071 -8.334 1.00 85.38 87 ALA A O 1
ATOM 699 N N . GLU A 1 88 ? 5.772 -9.666 -8.286 1.00 84.00 88 GLU A N 1
ATOM 700 C CA . GLU A 1 88 ? 5.711 -9.903 -9.738 1.00 84.00 88 GLU A CA 1
ATOM 701 C C . GLU A 1 88 ? 5.235 -8.663 -10.503 1.00 84.00 88 GLU A C 1
ATOM 703 O O . GLU A 1 88 ? 5.849 -8.241 -11.473 1.00 84.00 88 GLU A O 1
ATOM 708 N N . SER A 1 89 ? 4.153 -8.048 -10.027 1.00 81.06 89 SER A N 1
ATOM 709 C CA . SER A 1 89 ? 3.562 -6.818 -10.565 1.00 81.06 89 SER A CA 1
ATOM 710 C C . SER A 1 89 ? 4.100 -5.551 -9.902 1.00 81.06 89 SER A C 1
ATOM 712 O O . SER A 1 89 ? 3.632 -4.456 -10.215 1.00 81.06 89 SER A O 1
ATOM 714 N N . PHE A 1 90 ? 5.047 -5.707 -8.972 1.00 83.06 90 PHE A N 1
ATOM 715 C CA . PHE A 1 90 ? 5.729 -4.655 -8.221 1.00 83.06 90 PHE A CA 1
ATOM 716 C C . PHE A 1 90 ? 4.785 -3.565 -7.681 1.00 83.06 90 PHE A C 1
ATOM 718 O O . PHE A 1 90 ? 5.038 -2.365 -7.781 1.00 83.06 90 PHE A O 1
ATOM 725 N N . ARG A 1 91 ? 3.642 -3.983 -7.125 1.00 86.00 91 ARG A N 1
ATOM 726 C CA . ARG A 1 91 ? 2.552 -3.097 -6.688 1.00 86.00 91 ARG A CA 1
ATOM 727 C C . ARG A 1 91 ? 2.092 -3.436 -5.284 1.00 86.00 91 ARG A C 1
ATOM 729 O O . ARG A 1 91 ? 2.029 -4.597 -4.887 1.00 86.00 91 ARG A O 1
ATOM 736 N N . TYR A 1 92 ? 1.684 -2.402 -4.558 1.00 90.62 92 TYR A N 1
ATOM 737 C CA . TYR A 1 92 ? 0.867 -2.569 -3.367 1.00 90.62 92 TYR A CA 1
ATOM 738 C C . TYR A 1 92 ? -0.544 -2.951 -3.774 1.00 90.62 92 TYR A C 1
ATOM 740 O O . TYR A 1 92 ? -1.117 -2.356 -4.693 1.00 90.62 92 TYR A O 1
ATOM 748 N N . GLU A 1 93 ? -1.120 -3.888 -3.041 1.00 94.50 93 GLU A N 1
ATOM 749 C CA . GLU A 1 93 ? -2.457 -4.395 -3.284 1.00 94.50 93 GLU A CA 1
ATOM 750 C C . GLU A 1 93 ? -3.294 -4.287 -2.026 1.00 94.50 93 GLU A C 1
ATOM 752 O O . GLU A 1 93 ? -2.819 -4.515 -0.917 1.00 94.50 93 GLU A O 1
ATOM 757 N N . ILE A 1 94 ? -4.557 -3.932 -2.212 1.00 96.19 94 ILE A N 1
ATOM 758 C CA . ILE A 1 94 ? -5.549 -3.861 -1.157 1.00 96.19 94 ILE A CA 1
ATOM 759 C C . ILE A 1 94 ? -6.716 -4.748 -1.559 1.00 96.19 94 ILE A C 1
ATOM 761 O O . ILE A 1 94 ? -7.414 -4.476 -2.542 1.00 96.19 94 ILE A O 1
ATOM 765 N N . LYS A 1 95 ? -6.952 -5.784 -0.758 1.00 96.25 95 LYS A N 1
ATOM 766 C CA . LYS A 1 95 ? -8.162 -6.598 -0.811 1.00 96.25 95 LYS A CA 1
ATOM 767 C C . LYS A 1 95 ? -9.113 -6.129 0.285 1.00 96.25 95 LYS A C 1
ATOM 769 O O . LYS A 1 95 ? -8.769 -6.165 1.464 1.00 96.25 95 LYS A O 1
ATOM 774 N N . CYS A 1 96 ? -10.294 -5.671 -0.110 1.00 94.06 96 CYS A N 1
ATOM 775 C CA . CYS A 1 96 ? -11.357 -5.235 0.791 1.00 94.06 96 CYS A CA 1
ATOM 776 C C . CYS A 1 96 ? -12.731 -5.553 0.187 1.00 94.06 96 CYS A C 1
ATOM 778 O O . CYS A 1 96 ? -12.861 -5.735 -1.026 1.00 94.06 96 CYS A O 1
ATOM 780 N N . GLU A 1 97 ? -13.768 -5.605 1.024 1.00 92.06 97 GLU A N 1
ATOM 781 C CA . GLU A 1 97 ? -15.142 -5.805 0.555 1.00 92.06 97 GLU A CA 1
ATOM 782 C C . GLU A 1 97 ? -15.624 -4.650 -0.341 1.00 92.06 97 GLU A C 1
ATOM 784 O O . GLU A 1 97 ? -15.264 -3.484 -0.151 1.00 92.06 97 GLU A O 1
ATOM 789 N N . ALA A 1 98 ? -16.522 -4.953 -1.285 1.00 90.25 98 ALA A N 1
ATOM 790 C CA . ALA A 1 98 ? -16.990 -4.001 -2.296 1.00 90.25 98 ALA A CA 1
ATOM 791 C C . ALA A 1 98 ? -17.570 -2.697 -1.711 1.00 90.25 98 ALA A C 1
ATOM 793 O O . ALA A 1 98 ? -17.356 -1.619 -2.279 1.00 90.25 98 ALA A O 1
ATOM 794 N N . LYS A 1 99 ? -18.239 -2.760 -0.547 1.00 91.44 99 LYS A N 1
ATOM 795 C CA . LYS A 1 99 ? -18.782 -1.575 0.150 1.00 91.44 99 LYS A CA 1
ATOM 796 C C . LYS A 1 99 ? -17.710 -0.561 0.572 1.00 91.44 99 LYS A C 1
ATOM 798 O O . LYS A 1 99 ? -18.036 0.610 0.737 1.00 91.44 99 LYS A O 1
ATOM 803 N N . TYR A 1 100 ? -16.448 -0.979 0.699 1.00 92.62 100 TYR A N 1
ATOM 804 C CA . TYR A 1 100 ? -15.321 -0.115 1.070 1.00 92.62 100 TYR A CA 1
ATOM 805 C C . TYR A 1 100 ? -14.456 0.312 -0.130 1.00 92.62 100 TYR A C 1
ATOM 807 O O . TYR A 1 100 ? -13.460 1.020 0.032 1.00 92.62 100 TYR A O 1
ATOM 815 N N . SER A 1 101 ? -14.849 -0.057 -1.356 1.00 92.62 101 SER A N 1
ATOM 816 C CA . SER A 1 101 ? -14.132 0.300 -2.593 1.00 92.62 101 SER A CA 1
ATOM 817 C C . SER A 1 101 ? -13.993 1.811 -2.819 1.00 92.62 101 SER A C 1
ATOM 819 O O . SER A 1 101 ? -13.067 2.271 -3.489 1.00 92.62 101 SER A O 1
ATOM 821 N N . ASN A 1 102 ? -14.893 2.611 -2.242 1.00 94.12 102 ASN A N 1
ATOM 822 C CA . ASN A 1 102 ? -14.841 4.069 -2.300 1.00 94.12 102 ASN A CA 1
ATOM 823 C C . ASN A 1 102 ? -13.556 4.645 -1.678 1.00 94.12 102 ASN A C 1
ATOM 825 O O . ASN A 1 102 ? -13.083 5.678 -2.150 1.00 94.12 102 ASN A O 1
ATOM 829 N N . ILE A 1 103 ? -12.961 3.984 -0.679 1.00 94.88 103 ILE A N 1
ATOM 830 C CA . ILE A 1 103 ? -11.681 4.396 -0.084 1.00 94.88 103 ILE A CA 1
ATOM 831 C C . ILE A 1 103 ? -10.549 4.242 -1.102 1.00 94.88 103 ILE A C 1
ATOM 833 O O . ILE A 1 103 ? -9.798 5.190 -1.337 1.00 94.88 103 ILE A O 1
ATOM 837 N N . CYS A 1 104 ? -10.459 3.089 -1.764 1.00 94.25 104 CYS A N 1
ATOM 838 C CA . CYS A 1 104 ? -9.455 2.840 -2.798 1.00 94.25 104 CYS A CA 1
ATOM 839 C C . CYS A 1 104 ? -9.614 3.808 -3.981 1.00 94.25 104 CYS A C 1
ATOM 841 O O . CYS A 1 104 ? -8.637 4.418 -4.420 1.00 94.25 104 CYS A O 1
ATOM 843 N N . LYS A 1 105 ? -10.853 4.040 -4.438 1.00 92.38 105 LYS A N 1
ATOM 844 C CA . LYS A 1 105 ? -11.159 5.028 -5.489 1.00 92.38 105 LYS A CA 1
ATOM 845 C C . LYS A 1 105 ? -10.741 6.444 -5.082 1.00 92.38 105 LYS A C 1
ATOM 847 O O . LYS A 1 105 ? -10.071 7.129 -5.854 1.00 92.38 105 LYS A O 1
ATOM 852 N N . LYS A 1 106 ? -11.068 6.870 -3.853 1.00 92.50 106 LYS A N 1
ATOM 853 C CA . LYS A 1 106 ? -10.681 8.181 -3.294 1.00 92.50 106 LYS A CA 1
ATOM 854 C C . LYS A 1 106 ? -9.167 8.396 -3.339 1.00 92.50 106 LYS A C 1
ATOM 856 O O . LYS A 1 106 ? -8.713 9.497 -3.647 1.00 92.50 106 LYS A O 1
ATOM 861 N N . HIS A 1 107 ? -8.391 7.348 -3.069 1.00 89.88 107 HIS A N 1
ATOM 862 C CA . HIS A 1 107 ? -6.926 7.397 -3.064 1.00 89.88 107 HIS A CA 1
ATOM 863 C C . HIS A 1 107 ? -6.282 6.983 -4.392 1.00 89.88 107 HIS A C 1
ATOM 865 O O . HIS A 1 107 ? -5.071 6.788 -4.439 1.00 89.88 107 HIS A O 1
ATOM 871 N N . LYS A 1 108 ? -7.062 6.933 -5.483 1.00 85.62 108 LYS A N 1
ATOM 872 C CA . LYS A 1 108 ? -6.593 6.705 -6.862 1.00 85.62 108 LYS A CA 1
ATOM 873 C C . LYS A 1 108 ? -5.899 5.358 -7.076 1.00 85.62 108 LYS A C 1
ATOM 875 O O . LYS A 1 108 ? -4.888 5.279 -7.776 1.00 85.62 108 LYS A O 1
ATOM 880 N N . PHE A 1 109 ? -6.438 4.314 -6.465 1.00 88.69 109 PHE A N 1
ATOM 881 C CA . PHE A 1 109 ? -6.065 2.947 -6.796 1.00 88.69 109 PHE A CA 1
ATOM 882 C C . PHE A 1 109 ? -6.716 2.533 -8.112 1.00 88.69 109 PHE A C 1
ATOM 884 O O . PHE A 1 109 ? -7.807 2.998 -8.450 1.00 88.69 109 PHE A O 1
ATOM 891 N N . THR A 1 110 ? -6.058 1.628 -8.826 1.00 89.50 110 THR A N 1
ATOM 892 C CA . THR A 1 110 ? -6.613 0.991 -10.024 1.00 89.50 110 THR A CA 1
ATOM 893 C C . THR A 1 110 ? -7.166 -0.374 -9.641 1.00 89.50 110 THR A C 1
ATOM 895 O O . THR A 1 110 ? -6.535 -1.093 -8.873 1.00 89.50 110 THR A O 1
ATOM 898 N N . TRP A 1 111 ? -8.349 -0.725 -10.133 1.00 91.50 111 TRP A N 1
ATOM 899 C CA . TRP A 1 111 ? -8.922 -2.049 -9.906 1.00 91.50 111 TRP A CA 1
ATOM 900 C C . TRP A 1 111 ? -8.275 -3.075 -10.840 1.00 91.50 111 TRP A C 1
ATOM 902 O O . TRP A 1 111 ? -8.228 -2.846 -12.047 1.00 91.50 111 TRP A O 1
ATOM 912 N N . ASN A 1 112 ? -7.802 -4.188 -10.282 1.00 89.56 112 ASN A N 1
ATOM 913 C CA . ASN A 1 112 ? -7.352 -5.358 -11.025 1.00 89.56 112 ASN A CA 1
ATOM 914 C C . ASN A 1 112 ? -8.445 -6.442 -10.931 1.00 89.56 112 ASN A C 1
ATOM 916 O O . ASN A 1 112 ? -8.633 -7.005 -9.846 1.00 89.56 112 ASN A O 1
ATOM 920 N N . PRO A 1 113 ? -9.192 -6.705 -12.021 1.00 87.75 113 PRO A N 1
ATOM 921 C CA . PRO A 1 113 ? -10.291 -7.664 -12.004 1.00 87.75 113 PRO A CA 1
ATOM 922 C C . PRO A 1 113 ? -9.809 -9.111 -11.863 1.00 87.75 113 PRO A C 1
ATOM 924 O O . PRO A 1 113 ? -10.462 -9.878 -11.163 1.00 87.75 113 PRO A O 1
ATOM 927 N N . ASP A 1 114 ? -8.655 -9.453 -12.439 1.00 87.75 114 ASP A N 1
ATOM 928 C CA . ASP A 1 114 ? -8.127 -10.824 -12.465 1.00 87.75 114 ASP A CA 1
ATOM 929 C C . ASP A 1 114 ? -7.773 -11.317 -11.062 1.00 87.75 114 ASP A C 1
ATOM 931 O O . ASP A 1 114 ? -8.003 -12.469 -10.702 1.00 87.75 114 ASP A O 1
ATOM 935 N N . ARG A 1 115 ? -7.231 -10.416 -10.237 1.00 86.56 115 ARG A N 1
ATOM 936 C CA . ARG A 1 115 ? -6.802 -10.719 -8.864 1.00 86.56 115 ARG A CA 1
ATOM 937 C C . ARG A 1 115 ? -7.791 -10.232 -7.808 1.00 86.56 115 ARG A C 1
ATOM 939 O O . ARG A 1 115 ? -7.593 -10.486 -6.622 1.00 86.56 115 ARG A O 1
ATOM 946 N N . MET A 1 116 ? -8.857 -9.550 -8.232 1.00 92.88 116 MET A N 1
ATOM 947 C CA . MET A 1 116 ? -9.879 -8.943 -7.376 1.00 92.88 116 MET A CA 1
ATOM 948 C C . MET A 1 116 ? -9.292 -8.031 -6.283 1.00 92.88 116 MET A C 1
ATOM 950 O O . MET A 1 116 ? -9.694 -8.087 -5.116 1.00 92.88 116 MET A O 1
ATOM 954 N N . VAL A 1 117 ? -8.331 -7.184 -6.659 1.00 94.69 117 VAL A N 1
ATOM 955 C CA . VAL A 1 117 ? -7.626 -6.276 -5.738 1.00 94.69 117 VAL A CA 1
ATOM 956 C C . VAL A 1 117 ? -7.519 -4.860 -6.287 1.00 94.69 117 VAL A C 1
ATOM 958 O O . VAL A 1 117 ? -7.496 -4.616 -7.492 1.00 94.69 117 VAL A O 1
ATOM 961 N N . TRP A 1 118 ? -7.403 -3.899 -5.377 1.00 95.31 118 TRP A N 1
ATOM 962 C CA . TRP A 1 118 ? -7.046 -2.523 -5.694 1.00 95.31 118 TRP A CA 1
ATOM 963 C C . TRP A 1 118 ? -5.535 -2.363 -5.658 1.00 95.31 118 TRP A C 1
ATOM 965 O O . TRP A 1 118 ? -4.918 -2.675 -4.649 1.00 95.31 118 TRP A O 1
ATOM 975 N N . GLN A 1 119 ? -4.940 -1.816 -6.712 1.00 91.00 119 GLN A N 1
ATOM 976 C CA . GLN A 1 119 ? -3.491 -1.711 -6.843 1.00 91.00 119 GLN A CA 1
ATOM 977 C C . GLN A 1 119 ? -3.010 -0.260 -6.915 1.00 91.00 119 GLN A C 1
ATOM 979 O O . GLN A 1 119 ? -3.651 0.612 -7.515 1.00 91.00 119 GLN A O 1
ATOM 984 N N . THR A 1 120 ? -1.847 -0.009 -6.322 1.00 85.38 120 THR A N 1
ATOM 985 C CA . THR A 1 120 ? -1.095 1.242 -6.447 1.00 85.38 120 THR A CA 1
ATOM 986 C C . THR A 1 120 ? 0.398 0.945 -6.422 1.00 85.38 120 THR A C 1
ATOM 988 O O . THR A 1 120 ? 0.848 0.016 -5.764 1.00 85.38 120 THR A O 1
ATOM 991 N N . TYR A 1 121 ? 1.179 1.773 -7.094 1.00 75.25 121 TYR A N 1
ATOM 992 C CA . TYR A 1 121 ? 2.638 1.784 -6.988 1.00 75.25 121 TYR A CA 1
ATOM 993 C C . TYR A 1 121 ? 3.113 2.702 -5.839 1.00 75.25 121 TYR A C 1
ATOM 995 O O . TYR A 1 121 ? 4.202 2.545 -5.311 1.00 75.25 121 TYR A O 1
ATOM 1003 N N . ALA A 1 122 ? 2.286 3.662 -5.404 1.00 75.62 122 ALA A N 1
ATOM 1004 C CA . ALA A 1 122 ? 2.683 4.661 -4.410 1.00 75.62 122 ALA A CA 1
ATOM 1005 C C . ALA A 1 122 ? 2.362 4.227 -2.971 1.00 75.62 122 ALA A C 1
ATOM 1007 O O . ALA A 1 122 ? 1.187 4.137 -2.592 1.00 75.62 122 ALA A O 1
ATOM 1008 N N . ASP A 1 123 ? 3.403 4.092 -2.156 1.00 79.00 123 ASP A N 1
ATOM 1009 C CA . ASP A 1 123 ? 3.347 3.844 -0.711 1.00 79.00 123 ASP A CA 1
ATOM 1010 C C . ASP A 1 123 ? 2.506 4.902 0.026 1.00 79.00 123 ASP A C 1
ATOM 1012 O O . ASP A 1 123 ? 1.645 4.583 0.842 1.00 79.00 123 ASP A O 1
ATOM 1016 N N . ARG A 1 124 ? 2.627 6.179 -0.348 1.00 82.06 124 ARG A N 1
ATOM 1017 C CA . ARG A 1 124 ? 1.838 7.278 0.220 1.00 82.06 124 ARG A CA 1
ATOM 1018 C C . ARG A 1 124 ? 0.338 7.101 -0.017 1.00 82.06 124 ARG A C 1
ATOM 1020 O O . ARG A 1 124 ? -0.467 7.502 0.824 1.00 82.06 124 ARG A O 1
ATOM 1027 N N . ARG A 1 125 ? -0.069 6.536 -1.164 1.00 87.50 125 ARG A N 1
ATOM 1028 C CA . ARG A 1 125 ? -1.487 6.229 -1.442 1.00 87.50 125 ARG A CA 1
ATOM 1029 C C . ARG A 1 125 ? -1.944 5.036 -0.602 1.00 87.50 125 ARG A C 1
ATOM 1031 O O . ARG A 1 125 ? -3.041 5.095 -0.052 1.00 87.50 125 ARG A O 1
ATOM 1038 N N . MET A 1 126 ? -1.089 4.021 -0.454 1.00 90.56 126 MET A N 1
ATOM 1039 C CA . MET A 1 126 ? -1.293 2.893 0.461 1.00 90.56 126 MET A CA 1
ATOM 1040 C C . MET A 1 126 ? -1.520 3.363 1.898 1.00 90.56 126 MET A C 1
ATOM 1042 O O . MET A 1 126 ? -2.581 3.078 2.447 1.00 90.56 126 MET A O 1
ATOM 1046 N N . PHE A 1 127 ? -0.620 4.157 2.480 1.00 90.38 127 PHE A N 1
ATOM 1047 C CA . PHE A 1 127 ? -0.775 4.642 3.855 1.00 90.38 127 PHE A CA 1
ATOM 1048 C C . PHE A 1 127 ? -2.036 5.482 4.058 1.00 90.38 127 PHE A C 1
ATOM 1050 O O . PHE A 1 127 ? -2.781 5.256 5.007 1.00 90.38 127 PHE A O 1
ATOM 1057 N N . LYS A 1 128 ? -2.360 6.385 3.123 1.00 92.38 128 LYS A N 1
ATOM 1058 C CA . LYS A 1 128 ? -3.609 7.164 3.193 1.00 92.38 128 LYS A CA 1
ATOM 1059 C C . LYS A 1 128 ? -4.864 6.290 3.136 1.00 92.38 128 LYS A C 1
ATOM 1061 O O . LYS A 1 128 ? -5.873 6.626 3.767 1.00 92.38 128 LYS A O 1
ATOM 1066 N N . ALA A 1 129 ? -4.828 5.202 2.365 1.00 94.12 129 ALA A N 1
ATOM 1067 C CA . ALA A 1 129 ? -5.915 4.234 2.314 1.00 94.12 129 ALA A CA 1
ATOM 1068 C C . ALA A 1 129 ? -6.020 3.451 3.627 1.00 94.12 129 ALA A C 1
ATOM 1070 O O . ALA A 1 129 ? -7.116 3.402 4.177 1.00 94.12 129 ALA A O 1
ATOM 1071 N N . ILE A 1 130 ? -4.899 2.950 4.165 1.00 94.50 130 ILE A N 1
ATOM 1072 C CA . ILE A 1 130 ? -4.825 2.286 5.478 1.00 94.50 130 ILE A CA 1
ATOM 1073 C C . ILE A 1 130 ? -5.442 3.176 6.559 1.00 94.50 130 ILE A C 1
ATOM 1075 O O . ILE A 1 130 ? -6.416 2.770 7.183 1.00 94.50 130 ILE A O 1
ATOM 1079 N N . GLU A 1 131 ? -4.976 4.421 6.694 1.00 91.88 131 GLU A N 1
ATOM 1080 C CA . GLU A 1 131 ? -5.526 5.376 7.664 1.00 91.88 131 GLU A CA 1
ATOM 1081 C C . GLU A 1 131 ? -7.031 5.591 7.473 1.00 91.88 131 GLU A C 1
ATOM 1083 O O . GLU A 1 131 ? -7.780 5.769 8.430 1.00 91.88 131 GLU A O 1
ATOM 1088 N N . SER A 1 132 ? -7.499 5.612 6.222 1.00 93.12 132 SER A N 1
ATOM 1089 C CA . SER A 1 132 ? -8.921 5.793 5.937 1.00 93.12 132 SER A CA 1
ATOM 1090 C C . SER A 1 132 ? -9.746 4.573 6.334 1.00 93.12 132 SER A C 1
ATOM 1092 O O . SER A 1 132 ? -10.847 4.769 6.832 1.00 93.12 132 SER A O 1
ATOM 1094 N N . PHE A 1 133 ? -9.240 3.351 6.143 1.00 92.81 133 PHE A N 1
ATOM 1095 C CA . PHE A 1 133 ? -9.894 2.126 6.611 1.00 92.81 133 PHE A CA 1
ATOM 1096 C C . PHE A 1 133 ? -9.899 2.047 8.142 1.00 92.81 133 PHE A C 1
ATOM 1098 O O . PHE A 1 133 ? -10.956 1.829 8.735 1.00 92.81 133 PHE A O 1
ATOM 1105 N N . GLU A 1 134 ? -8.762 2.320 8.786 1.00 88.88 134 GLU A N 1
ATOM 1106 C CA . GLU A 1 134 ? -8.625 2.340 10.249 1.00 88.88 134 GLU A CA 1
ATOM 1107 C C . GLU A 1 134 ? -9.551 3.397 10.885 1.00 88.88 134 GLU A C 1
ATOM 1109 O O . GLU A 1 134 ? -10.190 3.138 11.904 1.00 88.88 134 GLU A O 1
ATOM 1114 N N . ARG A 1 135 ? -9.733 4.565 10.246 1.00 84.50 135 ARG A N 1
ATOM 1115 C CA . ARG A 1 135 ? -10.718 5.585 10.671 1.00 84.50 135 ARG A CA 1
ATOM 1116 C C . ARG A 1 135 ? -12.175 5.135 10.545 1.00 84.50 135 ARG A C 1
ATOM 1118 O O . ARG A 1 135 ? -13.033 5.725 11.194 1.00 84.50 135 ARG A O 1
ATOM 1125 N N . GLN A 1 136 ? -12.474 4.121 9.731 1.00 83.00 136 GLN A N 1
ATOM 1126 C CA . GLN A 1 136 ? -13.792 3.468 9.711 1.00 83.00 136 GLN A CA 1
ATOM 1127 C C . GLN A 1 136 ? -13.888 2.306 10.716 1.00 83.00 136 GLN A C 1
ATOM 1129 O O . GLN A 1 136 ? -14.877 1.575 10.718 1.00 83.00 136 GLN A O 1
ATOM 1134 N N . GLY A 1 137 ? -12.868 2.123 11.561 1.00 80.06 137 GLY A N 1
ATOM 1135 C CA . GLY A 1 137 ? -12.789 1.048 12.546 1.00 80.06 137 GLY A CA 1
ATOM 1136 C C . GLY A 1 137 ? -12.488 -0.326 11.947 1.00 80.06 137 GLY A C 1
ATOM 1137 O O . GLY A 1 137 ? -12.719 -1.327 12.615 1.00 80.06 137 GLY A O 1
ATOM 1138 N N . LEU A 1 138 ? -12.018 -0.397 10.698 1.00 86.38 138 LEU A N 1
ATOM 1139 C CA . LEU A 1 138 ? -11.672 -1.669 10.065 1.00 86.38 138 LEU A CA 1
ATOM 1140 C C . LEU A 1 138 ? -10.304 -2.160 10.529 1.00 86.38 138 LEU A C 1
ATOM 1142 O O . LEU A 1 138 ? -9.358 -1.375 10.632 1.00 86.38 138 LEU A O 1
ATOM 1146 N N . ALA A 1 139 ? -10.193 -3.467 10.746 1.00 87.81 139 ALA A N 1
ATOM 1147 C CA . ALA A 1 139 ? -8.918 -4.111 11.017 1.00 87.81 139 ALA A CA 1
ATOM 1148 C C . ALA A 1 139 ? -8.134 -4.280 9.710 1.00 87.81 139 ALA A C 1
ATOM 1150 O O . ALA A 1 139 ? -8.613 -4.908 8.765 1.00 87.81 139 ALA A O 1
ATOM 1151 N N . VAL A 1 140 ? -6.924 -3.722 9.647 1.00 91.62 140 VAL A N 1
ATOM 1152 C CA . VAL A 1 140 ? -6.092 -3.734 8.437 1.00 91.62 140 VAL A CA 1
ATOM 1153 C C . VAL A 1 140 ? -4.829 -4.558 8.671 1.00 91.62 140 VAL A C 1
ATOM 1155 O O . VAL A 1 140 ? -4.005 -4.214 9.519 1.00 91.62 140 VAL A O 1
ATOM 1158 N N . SER A 1 141 ? -4.633 -5.615 7.883 1.00 91.94 141 SER A N 1
ATOM 1159 C CA . SER A 1 141 ? -3.346 -6.308 7.806 1.00 91.94 141 SER A CA 1
ATOM 1160 C C . SER A 1 141 ? -2.408 -5.510 6.914 1.00 91.94 141 SER A C 1
ATOM 1162 O O . SER A 1 141 ? -2.690 -5.331 5.733 1.00 91.94 141 SER A O 1
ATOM 1164 N N . LYS A 1 142 ? -1.311 -5.004 7.485 1.00 88.38 142 LYS A N 1
ATOM 1165 C CA . LYS A 1 142 ? -0.354 -4.126 6.790 1.00 88.38 142 LYS A CA 1
ATOM 1166 C C . LYS A 1 142 ? 1.085 -4.631 6.769 1.00 88.38 142 LYS A C 1
ATOM 1168 O O . LYS A 1 142 ? 1.925 -3.985 6.152 1.00 88.38 142 LYS A O 1
ATOM 1173 N N . ALA A 1 143 ? 1.381 -5.760 7.416 1.00 82.25 143 ALA A N 1
ATOM 1174 C CA . ALA A 1 143 ? 2.748 -6.275 7.530 1.00 82.25 143 ALA A CA 1
ATOM 1175 C C . ALA A 1 143 ? 3.380 -6.525 6.150 1.00 82.25 143 ALA A C 1
ATOM 1177 O O . ALA A 1 143 ? 4.498 -6.088 5.889 1.00 82.25 143 ALA A O 1
ATOM 1178 N N . ASP A 1 144 ? 2.636 -7.152 5.242 1.00 81.06 144 ASP A N 1
ATOM 1179 C CA . ASP A 1 144 ? 3.115 -7.501 3.901 1.00 81.06 144 ASP A CA 1
ATOM 1180 C C . ASP A 1 144 ? 3.296 -6.264 3.023 1.00 81.06 144 ASP A C 1
ATOM 1182 O O . ASP A 1 144 ? 4.326 -6.118 2.366 1.00 81.06 144 ASP A O 1
ATOM 1186 N N . GLY A 1 145 ? 2.344 -5.328 3.073 1.00 79.12 145 GLY A N 1
ATOM 1187 C CA . GLY A 1 145 ? 2.490 -4.020 2.437 1.00 79.12 145 GLY A CA 1
ATOM 1188 C C . GLY A 1 145 ? 3.725 -3.262 2.935 1.00 79.12 145 GLY A C 1
ATOM 1189 O O . GLY A 1 145 ? 4.499 -2.753 2.133 1.00 79.12 145 GLY A O 1
ATOM 1190 N N . VAL A 1 146 ? 3.974 -3.237 4.249 1.00 84.06 146 VAL A N 1
ATOM 1191 C CA . VAL A 1 146 ? 5.145 -2.554 4.827 1.00 84.06 146 VAL A CA 1
ATOM 1192 C C . VAL A 1 146 ? 6.459 -3.207 4.393 1.00 84.06 146 VAL A C 1
ATOM 1194 O O . VAL A 1 146 ? 7.400 -2.493 4.045 1.00 84.06 146 VAL A O 1
ATOM 1197 N N . ARG A 1 147 ? 6.519 -4.545 4.335 1.00 83.38 147 ARG A N 1
ATOM 1198 C CA . ARG A 1 147 ? 7.682 -5.275 3.798 1.00 83.38 147 ARG A CA 1
ATOM 1199 C C . ARG A 1 147 ? 7.983 -4.892 2.346 1.00 83.38 147 ARG A C 1
ATOM 1201 O O . ARG A 1 147 ? 9.152 -4.765 1.985 1.00 83.38 147 ARG A O 1
ATOM 1208 N N . GLY A 1 148 ? 6.948 -4.631 1.545 1.00 82.00 148 GLY A N 1
ATOM 1209 C CA . GLY A 1 148 ? 7.074 -4.173 0.159 1.00 82.00 148 GLY A CA 1
ATOM 1210 C C . GLY A 1 148 ? 7.920 -2.914 -0.024 1.00 82.00 148 GLY A C 1
ATOM 1211 O O . GLY A 1 148 ? 8.680 -2.833 -0.984 1.00 82.00 148 GLY A O 1
ATOM 1212 N N . MET A 1 149 ? 7.880 -1.971 0.925 1.00 79.62 149 MET A N 1
ATOM 1213 C CA . MET A 1 149 ? 8.734 -0.774 0.875 1.00 79.62 149 MET A CA 1
ATOM 1214 C C . MET A 1 149 ? 10.223 -1.130 0.896 1.00 79.62 149 MET A C 1
ATOM 1216 O O . MET A 1 149 ? 11.016 -0.525 0.176 1.00 79.62 149 MET A O 1
ATOM 1220 N N . GLY A 1 150 ? 10.602 -2.115 1.717 1.00 76.25 150 GLY A N 1
ATOM 1221 C CA . GLY A 1 150 ? 11.977 -2.600 1.806 1.00 76.25 150 GLY A CA 1
ATOM 1222 C C . GLY A 1 150 ? 12.427 -3.253 0.503 1.00 76.25 150 GLY A C 1
ATOM 1223 O O . GLY A 1 150 ? 13.501 -2.931 0.003 1.00 76.25 150 GLY A O 1
ATOM 1224 N N . VAL A 1 151 ? 11.570 -4.095 -0.084 1.00 82.31 151 VAL A N 1
ATOM 1225 C CA . VAL A 1 151 ? 11.824 -4.726 -1.390 1.00 82.31 151 VAL A CA 1
ATOM 1226 C C . VAL A 1 151 ? 12.013 -3.665 -2.468 1.00 82.31 151 VAL A C 1
ATOM 1228 O O . VAL A 1 151 ? 13.022 -3.684 -3.166 1.00 82.31 151 VAL A O 1
ATOM 1231 N N . ILE A 1 152 ? 11.095 -2.697 -2.562 1.00 79.62 152 ILE A N 1
ATOM 1232 C CA . ILE A 1 152 ? 11.203 -1.613 -3.540 1.00 79.62 152 ILE A CA 1
ATOM 1233 C C . ILE A 1 152 ? 12.515 -0.864 -3.366 1.00 79.62 152 ILE A C 1
ATOM 1235 O O . ILE A 1 152 ? 13.234 -0.681 -4.342 1.00 79.62 152 ILE A O 1
ATOM 1239 N N . ARG A 1 153 ? 12.836 -0.442 -2.138 1.00 77.56 153 ARG A N 1
ATOM 1240 C CA . ARG A 1 153 ? 14.053 0.319 -1.848 1.00 77.56 153 ARG A CA 1
ATOM 1241 C C . ARG A 1 153 ? 15.305 -0.438 -2.281 1.00 77.56 153 ARG A C 1
ATOM 1243 O O . ARG A 1 153 ? 16.154 0.155 -2.932 1.00 77.56 153 ARG A O 1
ATOM 1250 N N . VAL A 1 154 ? 15.411 -1.720 -1.936 1.00 80.19 154 VAL A N 1
ATOM 1251 C CA . VAL A 1 154 ? 16.582 -2.544 -2.266 1.00 80.19 154 VAL A CA 1
ATOM 1252 C C . VAL A 1 154 ? 16.717 -2.735 -3.775 1.00 80.19 154 VAL A C 1
ATOM 1254 O O . VAL A 1 154 ? 17.790 -2.495 -4.317 1.00 80.19 154 VAL A O 1
ATOM 1257 N N . GLU A 1 155 ? 15.640 -3.114 -4.463 1.00 80.56 155 GLU A N 1
ATOM 1258 C CA . GLU A 1 155 ? 15.671 -3.332 -5.916 1.00 80.56 155 GLU A CA 1
ATOM 1259 C C . GLU A 1 155 ? 15.959 -2.034 -6.679 1.00 80.56 155 GLU A C 1
ATOM 1261 O O . GLU A 1 155 ? 16.721 -2.024 -7.639 1.00 80.56 155 GLU A O 1
ATOM 1266 N N . THR A 1 156 ? 15.423 -0.917 -6.190 1.00 75.12 156 THR A N 1
ATOM 1267 C CA . THR A 1 156 ? 15.712 0.431 -6.693 1.00 75.12 156 THR A CA 1
ATOM 1268 C C . THR A 1 156 ? 17.190 0.781 -6.511 1.00 75.12 156 THR A C 1
ATOM 1270 O O . THR A 1 156 ? 17.817 1.260 -7.446 1.00 75.12 156 THR A O 1
ATOM 1273 N N . SER A 1 157 ? 17.770 0.532 -5.332 1.00 71.88 157 SER A N 1
ATOM 1274 C CA . SER A 1 157 ? 19.191 0.796 -5.068 1.00 71.88 157 SER A CA 1
ATOM 1275 C C . SER A 1 157 ? 20.115 -0.027 -5.966 1.00 71.88 157 SER A C 1
ATOM 1277 O O . SER A 1 157 ? 21.014 0.544 -6.572 1.00 71.88 157 SER A O 1
ATOM 1279 N N . LYS A 1 158 ? 19.849 -1.329 -6.131 1.00 80.31 158 LYS A N 1
ATOM 1280 C CA . LYS A 1 158 ? 20.610 -2.181 -7.062 1.00 80.31 158 LYS A CA 1
ATOM 1281 C C . LYS A 1 158 ? 20.513 -1.682 -8.496 1.00 80.31 158 LYS A C 1
ATOM 1283 O O . LYS A 1 158 ? 21.508 -1.679 -9.215 1.00 80.31 158 LYS A O 1
ATOM 1288 N N . ALA A 1 159 ? 19.316 -1.259 -8.907 1.00 77.00 159 ALA A N 1
ATOM 1289 C CA . ALA A 1 159 ? 19.139 -0.663 -10.215 1.00 77.00 159 ALA A CA 1
ATOM 1290 C C . ALA A 1 159 ? 20.020 0.586 -10.344 1.00 77.00 159 ALA A C 1
ATOM 1292 O O . ALA A 1 159 ? 20.797 0.617 -11.293 1.00 77.00 159 ALA A O 1
ATOM 1293 N N . VAL A 1 160 ? 19.998 1.518 -9.363 1.00 69.56 160 VAL A N 1
ATOM 1294 C CA . VAL A 1 160 ? 20.851 2.738 -9.330 1.00 69.56 160 VAL A CA 1
ATOM 1295 C C . VAL A 1 160 ? 22.302 2.383 -9.623 1.00 69.56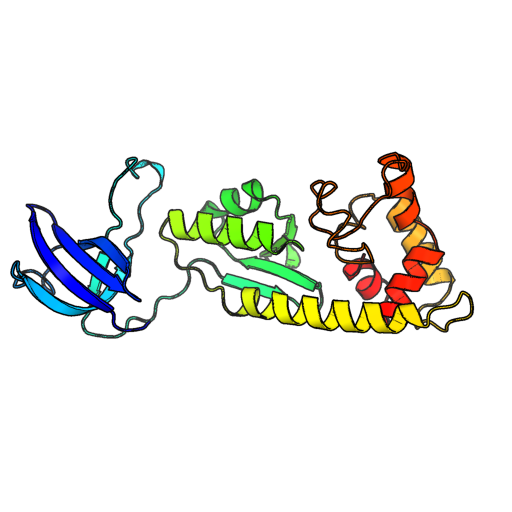 160 VAL A C 1
ATOM 1297 O O . VAL A 1 160 ? 22.881 2.932 -10.555 1.00 69.56 160 VAL A O 1
ATOM 1300 N N . GLU A 1 161 ? 22.852 1.459 -8.840 1.00 75.00 161 GLU A N 1
ATOM 1301 C CA . GLU A 1 161 ? 24.256 1.050 -8.915 1.00 75.00 161 GLU A CA 1
ATOM 1302 C C . GLU A 1 161 ? 24.627 0.516 -10.308 1.00 75.00 161 GLU A C 1
ATOM 1304 O O . GLU A 1 161 ? 25.703 0.804 -10.825 1.00 75.00 161 GLU A O 1
ATOM 1309 N N . ARG A 1 162 ? 23.725 -0.214 -10.974 1.00 76.62 162 ARG A N 1
ATOM 1310 C CA . ARG A 1 162 ? 23.994 -0.786 -12.304 1.00 76.62 162 ARG A CA 1
ATOM 1311 C C . ARG A 1 162 ? 24.036 0.256 -13.417 1.00 76.62 162 ARG A C 1
ATOM 1313 O O . ARG A 1 162 ? 24.854 0.131 -14.326 1.00 76.62 162 ARG A O 1
ATOM 1320 N N . ASP A 1 163 ? 23.200 1.286 -13.371 1.00 73.19 163 ASP A N 1
ATOM 1321 C CA . ASP A 1 163 ? 23.220 2.360 -14.387 1.00 73.19 163 ASP A CA 1
ATOM 1322 C C . ASP A 1 163 ? 24.370 3.324 -14.244 1.00 73.19 163 ASP A C 1
ATOM 1324 O O . ASP A 1 163 ? 24.725 3.968 -15.223 1.00 73.19 163 ASP A O 1
ATOM 1328 N N . GLU A 1 164 ? 24.998 3.405 -13.072 1.00 70.44 164 GLU A N 1
ATOM 1329 C CA . GLU A 1 164 ? 26.263 4.134 -12.957 1.00 70.44 164 GLU A CA 1
ATOM 1330 C C . GLU A 1 164 ? 27.324 3.572 -13.910 1.00 70.44 164 GLU A C 1
ATOM 1332 O O . GLU A 1 164 ? 28.208 4.305 -14.346 1.00 70.44 164 GLU A O 1
ATOM 1337 N N . THR A 1 165 ? 27.186 2.299 -14.289 1.00 76.25 165 THR A N 1
ATOM 1338 C CA . THR A 1 165 ? 28.030 1.621 -15.276 1.00 76.25 165 THR A CA 1
ATOM 1339 C C . THR A 1 165 ? 27.387 1.484 -16.662 1.00 76.25 165 THR A C 1
ATOM 1341 O O . THR A 1 165 ? 27.984 0.862 -17.537 1.00 76.25 165 THR A O 1
ATOM 1344 N N . TYR A 1 166 ? 26.187 2.039 -16.886 1.00 77.19 166 TYR A N 1
ATOM 1345 C CA . TYR A 1 166 ? 25.497 1.923 -18.173 1.00 77.19 166 TYR A CA 1
ATOM 1346 C C . TYR A 1 166 ? 26.182 2.749 -19.265 1.00 77.19 166 TYR A C 1
ATOM 1348 O O . TYR A 1 166 ? 26.541 3.913 -19.084 1.00 77.19 166 TYR A O 1
ATOM 1356 N N . THR A 1 167 ? 26.271 2.143 -20.442 1.00 78.00 167 THR A N 1
ATOM 1357 C CA . THR A 1 167 ? 26.712 2.731 -21.709 1.00 78.00 167 THR A CA 1
ATOM 1358 C C . THR A 1 167 ? 25.744 2.321 -22.820 1.00 78.00 167 THR A C 1
ATOM 1360 O O . THR A 1 167 ? 24.987 1.364 -22.663 1.00 78.00 167 THR A O 1
ATOM 1363 N N . GLU A 1 168 ? 25.758 3.004 -23.968 1.00 75.69 168 GLU A N 1
ATOM 1364 C CA . GLU A 1 168 ? 24.888 2.641 -25.104 1.00 75.69 168 GLU A CA 1
ATOM 1365 C C . GLU A 1 168 ? 25.097 1.184 -25.570 1.00 75.69 168 GLU A C 1
ATOM 1367 O O . GLU A 1 168 ? 24.125 0.501 -25.909 1.00 75.69 168 GLU A O 1
ATOM 1372 N N . ASP A 1 169 ? 26.336 0.692 -25.460 1.00 84.44 169 ASP A N 1
ATOM 1373 C CA . ASP A 1 169 ? 26.763 -0.674 -25.793 1.00 84.44 169 ASP A CA 1
ATOM 1374 C C . ASP A 1 169 ? 26.513 -1.703 -24.675 1.00 84.44 169 ASP A C 1
ATOM 1376 O O . ASP A 1 169 ? 26.845 -2.882 -24.827 1.00 84.44 169 ASP A O 1
ATOM 1380 N N . SER A 1 170 ? 25.953 -1.287 -23.533 1.00 83.81 170 SER A N 1
ATOM 1381 C CA . SER A 1 170 ? 25.637 -2.210 -22.440 1.00 83.81 170 SER A CA 1
ATOM 1382 C C . SER A 1 170 ? 24.662 -3.286 -22.909 1.00 83.81 170 SER A C 1
ATOM 1384 O O . SER A 1 170 ? 23.619 -2.999 -23.504 1.00 83.81 170 SER A O 1
ATOM 1386 N N . GLN A 1 171 ? 25.004 -4.545 -22.628 1.00 87.75 171 GLN A N 1
ATOM 1387 C CA . GLN A 1 171 ? 24.129 -5.670 -22.928 1.00 87.75 171 GLN A CA 1
ATOM 1388 C C . GLN A 1 171 ? 22.924 -5.664 -21.988 1.00 87.75 171 GLN A C 1
ATOM 1390 O O . GLN A 1 171 ? 23.071 -5.584 -20.771 1.00 87.75 171 GLN A O 1
ATOM 1395 N N . ILE A 1 172 ? 21.735 -5.799 -22.569 1.00 91.25 172 ILE A N 1
ATOM 1396 C CA . ILE A 1 172 ? 20.474 -5.967 -21.848 1.00 91.25 172 ILE A CA 1
ATOM 1397 C C . ILE A 1 172 ? 19.823 -7.290 -22.260 1.00 91.25 172 ILE A C 1
ATOM 1399 O O . ILE A 1 172 ? 20.092 -7.817 -23.337 1.00 91.25 172 ILE A O 1
ATOM 1403 N N . ASN A 1 173 ? 18.954 -7.829 -21.403 1.00 92.88 173 ASN A N 1
ATOM 1404 C CA . ASN A 1 173 ? 18.330 -9.138 -21.627 1.00 92.88 173 ASN A CA 1
ATOM 1405 C C . ASN A 1 173 ? 17.240 -9.131 -22.715 1.00 92.88 173 ASN A C 1
ATOM 1407 O O . ASN A 1 173 ? 16.848 -10.199 -23.179 1.00 92.88 173 ASN A O 1
ATOM 1411 N N . LEU A 1 174 ? 16.731 -7.955 -23.099 1.00 94.00 174 LEU A N 1
ATOM 1412 C CA . LEU A 1 174 ? 15.710 -7.804 -24.137 1.00 94.00 174 LEU A CA 1
ATOM 1413 C C . LEU A 1 174 ? 16.334 -7.433 -25.478 1.00 94.00 174 LEU A C 1
ATOM 1415 O O . LEU A 1 174 ? 17.276 -6.645 -25.546 1.00 94.00 174 LEU A O 1
ATOM 1419 N N . SER A 1 175 ? 15.764 -7.955 -26.559 1.00 94.19 175 SER A N 1
ATOM 1420 C CA . SER A 1 175 ? 16.159 -7.571 -27.912 1.00 94.19 175 SER A CA 1
ATOM 1421 C C . SER A 1 175 ? 15.761 -6.126 -28.228 1.00 94.19 175 SER A C 1
ATOM 1423 O O . SER A 1 175 ? 14.781 -5.599 -27.701 1.00 94.19 175 SER A O 1
ATOM 1425 N N . GLU A 1 176 ? 16.454 -5.496 -29.179 1.00 92.25 176 GLU A N 1
ATOM 1426 C CA . GLU A 1 176 ? 16.089 -4.155 -29.656 1.00 92.25 176 GLU A CA 1
ATOM 1427 C C . GLU A 1 176 ? 14.633 -4.063 -30.131 1.00 92.25 176 GLU A C 1
ATOM 1429 O O . GLU A 1 176 ? 13.958 -3.075 -29.860 1.00 92.25 176 GLU A O 1
ATOM 1434 N N . SER A 1 177 ? 14.122 -5.117 -30.777 1.00 94.25 177 SER A N 1
ATOM 1435 C CA . SER A 1 177 ? 12.729 -5.166 -31.237 1.00 94.25 177 SER A CA 1
ATOM 1436 C C . SER A 1 177 ? 11.716 -5.152 -30.085 1.00 94.25 177 SER A C 1
ATOM 1438 O O . SER A 1 177 ? 10.638 -4.571 -30.203 1.00 94.25 177 SER A O 1
ATOM 1440 N N . GLU A 1 178 ? 12.061 -5.749 -28.941 1.00 95.75 178 GLU A N 1
ATOM 1441 C CA . GLU A 1 178 ? 11.228 -5.719 -27.737 1.00 95.75 178 GLU A CA 1
ATOM 1442 C C . GLU A 1 178 ? 11.273 -4.353 -27.055 1.00 95.75 178 GLU A C 1
ATOM 1444 O O . GLU A 1 178 ? 10.246 -3.880 -26.565 1.00 95.75 178 GLU A O 1
ATOM 1449 N N . ILE A 1 179 ? 12.433 -3.692 -27.069 1.00 93.12 179 ILE A N 1
ATOM 1450 C CA . ILE A 1 179 ? 12.575 -2.315 -26.590 1.00 93.12 179 ILE A CA 1
ATOM 1451 C C . ILE A 1 179 ? 11.745 -1.359 -27.449 1.00 93.12 179 ILE A C 1
ATOM 1453 O O . ILE A 1 179 ? 10.983 -0.561 -26.901 1.00 93.12 179 ILE A O 1
ATOM 1457 N N . ASP A 1 180 ? 11.841 -1.461 -28.776 1.00 91.75 180 ASP A N 1
ATOM 1458 C CA . ASP A 1 180 ? 11.076 -0.623 -29.703 1.00 91.75 180 ASP A CA 1
ATOM 1459 C C . ASP A 1 180 ? 9.565 -0.830 -29.506 1.00 91.75 180 ASP A C 1
ATOM 1461 O O . ASP A 1 180 ? 8.812 0.140 -29.381 1.00 91.75 180 ASP A O 1
ATOM 1465 N N . ARG A 1 181 ? 9.124 -2.082 -29.320 1.00 92.88 181 ARG A N 1
ATOM 1466 C CA . ARG A 1 181 ? 7.733 -2.400 -28.965 1.00 92.88 181 ARG A CA 1
ATOM 1467 C C . ARG A 1 181 ? 7.289 -1.709 -27.673 1.00 92.88 181 ARG A C 1
ATOM 1469 O O . ARG A 1 181 ? 6.175 -1.190 -27.604 1.00 92.88 181 ARG A O 1
ATOM 1476 N N . VAL A 1 182 ? 8.122 -1.704 -26.630 1.00 89.25 182 VAL A N 1
ATOM 1477 C CA . VAL A 1 182 ? 7.796 -1.008 -25.375 1.00 89.25 182 VAL A CA 1
ATOM 1478 C C . VAL A 1 182 ? 7.690 0.497 -25.606 1.00 89.25 182 VAL A C 1
ATOM 1480 O O . VAL A 1 182 ? 6.722 1.108 -25.155 1.00 89.25 182 VAL A O 1
ATOM 1483 N N . VAL A 1 183 ? 8.621 1.093 -26.353 1.00 87.56 183 VAL A N 1
ATOM 1484 C CA . VAL A 1 183 ? 8.590 2.521 -26.702 1.00 87.56 183 VAL A CA 1
ATOM 1485 C C . VAL A 1 183 ? 7.285 2.894 -27.414 1.00 87.56 183 VAL A C 1
ATOM 1487 O O . VAL A 1 183 ? 6.628 3.858 -27.012 1.00 87.56 183 VAL A O 1
ATOM 1490 N N . GLU A 1 184 ? 6.855 2.115 -28.407 1.00 88.69 184 GLU A N 1
ATOM 1491 C CA . GLU A 1 184 ? 5.576 2.321 -29.102 1.00 88.69 184 GLU A CA 1
ATOM 1492 C C . GLU A 1 184 ? 4.382 2.265 -28.135 1.00 88.69 184 GLU A C 1
ATOM 1494 O O . GLU A 1 184 ? 3.496 3.128 -28.167 1.00 88.69 184 GLU A O 1
ATOM 1499 N N . MET A 1 185 ? 4.383 1.306 -27.201 1.00 86.38 185 MET A N 1
ATOM 1500 C CA . MET A 1 185 ? 3.351 1.212 -26.163 1.00 86.38 185 MET A CA 1
ATOM 1501 C C . MET A 1 185 ? 3.325 2.465 -25.269 1.00 86.38 185 MET A C 1
ATOM 1503 O O . MET A 1 185 ? 2.243 2.983 -24.970 1.00 86.38 185 MET A O 1
ATOM 1507 N N . LEU A 1 186 ? 4.488 3.003 -24.880 1.00 78.19 186 LEU A N 1
ATOM 1508 C CA . LEU A 1 186 ? 4.590 4.237 -24.085 1.00 78.19 186 LEU A CA 1
ATOM 1509 C C . LEU A 1 186 ? 4.116 5.479 -24.856 1.00 78.19 186 LEU A C 1
ATOM 1511 O O . LEU A 1 186 ? 3.534 6.408 -24.277 1.00 78.19 186 LEU A O 1
ATOM 1515 N N . GLN A 1 187 ? 4.346 5.519 -26.169 1.00 78.19 187 GLN A N 1
ATOM 1516 C CA . GLN A 1 187 ? 3.846 6.585 -27.035 1.00 78.19 187 GLN A CA 1
ATOM 1517 C C . GLN A 1 187 ? 2.315 6.562 -27.109 1.00 78.19 187 GLN A C 1
ATOM 1519 O O . GLN A 1 187 ? 1.694 7.615 -26.928 1.00 78.19 187 GLN A O 1
ATOM 1524 N N . GLY A 1 188 ? 1.721 5.374 -27.262 1.00 74.31 188 GLY A N 1
ATOM 1525 C CA . GLY A 1 188 ? 0.271 5.168 -27.318 1.00 74.31 188 GLY A CA 1
ATOM 1526 C C . GLY A 1 188 ? -0.456 5.294 -25.973 1.00 74.31 188 GLY A C 1
ATOM 1527 O O . GLY A 1 188 ? -1.659 5.558 -25.950 1.00 74.31 188 GLY A O 1
ATOM 1528 N N . ASN A 1 189 ? 0.239 5.146 -24.837 1.00 70.50 189 ASN A N 1
ATOM 1529 C CA . ASN A 1 189 ? -0.392 5.185 -23.518 1.00 70.50 189 ASN A CA 1
ATOM 1530 C C . ASN A 1 189 ? 0.495 5.806 -22.423 1.00 70.50 189 ASN A C 1
ATOM 1532 O O . ASN A 1 189 ? 1.274 5.143 -21.742 1.00 70.50 189 ASN A O 1
ATOM 1536 N N . ASN A 1 190 ? 0.241 7.087 -22.140 1.00 60.19 190 ASN A N 1
ATOM 1537 C CA . ASN A 1 190 ? 0.906 7.854 -21.076 1.00 60.19 190 ASN A CA 1
ATOM 1538 C C . ASN A 1 190 ? 0.736 7.285 -19.653 1.00 60.19 190 ASN A C 1
ATOM 1540 O O . ASN A 1 190 ? 1.379 7.782 -18.730 1.00 60.19 190 ASN A O 1
ATOM 1544 N N . ARG A 1 191 ? -0.179 6.332 -19.429 1.00 59.19 191 ARG A N 1
ATOM 1545 C CA . ARG A 1 191 ? -0.392 5.724 -18.106 1.00 59.19 191 ARG A CA 1
ATOM 1546 C C . ARG A 1 191 ? 0.545 4.551 -17.827 1.00 59.19 191 ARG A C 1
ATOM 1548 O O . ARG A 1 191 ? 0.522 4.070 -16.700 1.00 59.19 191 ARG A O 1
ATOM 1555 N N . ILE A 1 192 ? 1.315 4.099 -18.819 1.00 60.25 192 ILE A N 1
ATOM 1556 C CA . ILE A 1 192 ? 2.268 3.001 -18.641 1.00 60.25 192 ILE A CA 1
ATOM 1557 C C . ILE A 1 192 ? 3.471 3.461 -17.815 1.00 60.25 192 ILE A C 1
ATOM 1559 O O . ILE A 1 192 ? 3.837 2.730 -16.916 1.00 60.25 192 ILE A O 1
ATOM 1563 N N . CYS A 1 193 ? 3.975 4.691 -17.999 1.00 57.81 193 CYS A N 1
ATOM 1564 C CA . CYS A 1 193 ? 5.075 5.274 -17.202 1.00 57.81 193 CYS A CA 1
ATOM 1565 C C . CYS A 1 193 ? 4.665 5.670 -15.761 1.00 57.81 193 CYS A C 1
ATOM 1567 O O . CYS A 1 193 ? 4.935 6.786 -15.303 1.00 57.81 193 CYS A O 1
ATOM 1569 N N . ALA A 1 194 ? 3.852 4.855 -15.093 1.00 51.31 194 ALA A N 1
ATOM 1570 C CA . ALA A 1 194 ? 3.306 5.164 -13.776 1.00 51.31 194 ALA A CA 1
ATOM 1571 C C . ALA A 1 194 ? 4.071 4.474 -12.638 1.00 51.31 194 ALA A C 1
ATOM 1573 O O . ALA A 1 194 ? 3.730 4.722 -11.481 1.00 51.31 194 ALA A O 1
ATOM 1574 N N . GLY A 1 195 ? 5.059 3.628 -12.933 1.00 46.84 195 GLY A N 1
ATOM 1575 C CA . GLY A 1 195 ? 5.665 2.712 -11.979 1.00 46.84 195 GLY A CA 1
ATOM 1576 C C . GLY A 1 195 ? 7.185 2.799 -11.950 1.00 46.84 195 GLY A C 1
ATOM 1577 O O . GLY A 1 195 ? 7.853 2.134 -12.708 1.00 46.84 195 GLY A O 1
ATOM 1578 N N . PHE A 1 196 ? 7.709 3.494 -10.939 1.00 48.66 196 PHE A N 1
ATOM 1579 C CA . PHE A 1 196 ? 9.090 3.378 -10.451 1.00 48.66 196 PHE A CA 1
ATOM 1580 C C . PHE A 1 196 ? 10.225 3.791 -11.423 1.00 48.66 196 PHE A C 1
ATOM 1582 O O . PHE A 1 196 ? 10.536 3.100 -12.370 1.00 48.66 196 PHE A O 1
ATOM 1589 N N . PHE A 1 197 ? 10.963 4.844 -11.021 1.00 46.78 197 PHE A N 1
ATOM 1590 C CA . PHE A 1 197 ? 12.441 4.947 -11.092 1.00 46.78 197 PHE A CA 1
ATOM 1591 C C . PHE A 1 197 ? 13.162 5.717 -12.231 1.00 46.78 197 PHE A C 1
ATOM 1593 O O . PHE A 1 197 ? 13.153 5.277 -13.371 1.00 46.78 197 PHE A O 1
ATOM 1600 N N . TRP A 1 198 ? 13.865 6.834 -11.911 1.00 42.50 198 TRP A N 1
ATOM 1601 C CA . TRP A 1 198 ? 15.340 6.996 -11.744 1.00 42.50 198 TRP A CA 1
ATOM 1602 C C . TRP A 1 198 ? 15.789 8.469 -11.534 1.00 42.50 198 TRP A C 1
ATOM 1604 O O . TRP A 1 198 ? 15.354 9.377 -12.224 1.00 42.50 198 TRP A O 1
ATOM 1614 N N . LYS A 1 199 ? 16.760 8.679 -10.635 1.00 36.22 199 LYS A N 1
ATOM 1615 C CA . LYS A 1 199 ? 17.687 9.831 -10.488 1.00 36.22 199 LYS A CA 1
ATOM 1616 C C . LYS A 1 199 ? 17.019 11.206 -10.454 1.00 36.22 199 LYS A C 1
ATOM 1618 O O . LYS A 1 199 ? 16.861 11.917 -11.441 1.00 36.22 199 LYS A O 1
ATOM 1623 N N . SER A 1 200 ? 16.822 11.669 -9.231 1.00 35.69 200 SER A N 1
ATOM 1624 C CA . SER A 1 200 ? 17.175 13.049 -8.943 1.00 35.69 200 SER A CA 1
ATOM 1625 C C . SER A 1 200 ? 17.933 13.144 -7.666 1.00 35.69 200 SER A C 1
ATOM 1627 O O . SER A 1 200 ? 17.623 12.417 -6.724 1.00 35.69 200 SER A O 1
ATOM 1629 N N . ASP A 1 201 ? 18.841 14.103 -7.639 1.00 38.69 201 ASP A N 1
ATOM 1630 C CA . ASP A 1 201 ? 19.414 14.618 -6.418 1.00 38.69 201 ASP A CA 1
ATOM 1631 C C . ASP A 1 201 ? 18.276 15.003 -5.457 1.00 38.69 201 ASP A C 1
ATOM 1633 O O . ASP A 1 201 ? 17.576 16.010 -5.613 1.00 38.69 201 ASP A O 1
ATOM 1637 N N . TYR A 1 202 ? 17.971 14.089 -4.537 1.00 39.47 202 TYR A N 1
ATOM 1638 C CA . TYR A 1 202 ? 16.729 14.088 -3.763 1.00 39.47 202 TYR A CA 1
ATOM 1639 C C . TYR A 1 202 ? 16.622 15.334 -2.872 1.00 39.47 202 TYR A C 1
ATOM 1641 O O . TYR A 1 202 ? 15.522 15.832 -2.614 1.00 39.47 202 TYR A O 1
ATOM 1649 N N . ALA A 1 203 ? 17.770 15.870 -2.448 1.00 42.31 203 ALA A N 1
ATOM 1650 C CA . ALA A 1 203 ? 17.858 17.084 -1.651 1.00 42.31 203 ALA A CA 1
ATOM 1651 C C . ALA A 1 203 ? 17.509 18.355 -2.452 1.00 42.31 203 ALA A C 1
ATOM 1653 O O . ALA A 1 203 ? 16.921 19.280 -1.893 1.00 42.31 203 ALA A O 1
ATOM 1654 N N . GLU A 1 204 ? 17.802 18.399 -3.755 1.00 39.09 204 GLU A N 1
ATOM 1655 C CA . GLU A 1 204 ? 17.705 19.621 -4.564 1.00 39.09 204 GLU A CA 1
ATOM 1656 C C . GLU A 1 204 ? 16.327 19.794 -5.248 1.00 39.09 204 GLU A C 1
ATOM 1658 O O . GLU A 1 204 ? 15.836 20.917 -5.419 1.00 39.09 204 GLU A O 1
ATOM 1663 N N . PHE A 1 205 ? 15.633 18.694 -5.581 1.00 43.50 205 PHE A N 1
ATOM 1664 C CA . PHE A 1 205 ? 14.469 18.728 -6.491 1.00 43.50 205 PHE A CA 1
ATOM 1665 C C . PHE A 1 205 ? 13.113 18.325 -5.884 1.00 43.50 205 PHE A C 1
ATOM 1667 O O . PHE A 1 205 ? 12.115 18.222 -6.601 1.00 43.50 205 PHE A O 1
ATOM 1674 N N . LYS A 1 206 ? 13.021 18.219 -4.551 1.00 40.38 206 LYS A N 1
ATOM 1675 C CA . LYS A 1 206 ? 11.788 17.907 -3.787 1.00 40.38 206 LYS A CA 1
ATOM 1676 C C . LYS A 1 206 ? 10.557 18.755 -4.164 1.00 40.38 206 LYS A C 1
ATOM 1678 O O . LYS A 1 206 ? 9.422 18.301 -4.039 1.00 40.38 206 LYS A O 1
ATOM 1683 N N . LYS A 1 207 ? 10.761 19.983 -4.654 1.00 38.75 207 LYS A N 1
ATOM 1684 C CA . LYS A 1 207 ? 9.701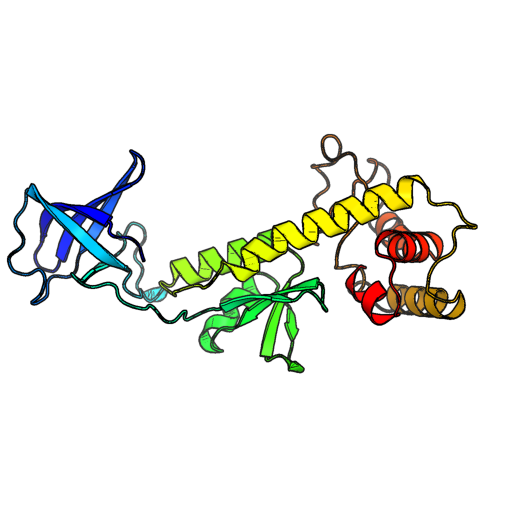 20.932 -5.057 1.00 38.75 207 LYS A CA 1
ATOM 1685 C C . LYS A 1 207 ? 8.886 20.514 -6.293 1.00 38.75 207 LYS A C 1
ATOM 1687 O O . LYS A 1 207 ? 7.866 21.138 -6.570 1.00 38.75 207 LYS A O 1
ATOM 1692 N N . PHE A 1 208 ? 9.306 19.474 -7.017 1.00 38.53 208 PHE A N 1
ATOM 1693 C CA . PHE A 1 208 ? 8.668 19.024 -8.260 1.00 38.53 208 PHE A CA 1
ATOM 1694 C C . PHE A 1 208 ? 7.869 17.714 -8.125 1.00 38.53 208 PHE A C 1
ATOM 1696 O O . PHE A 1 208 ? 7.506 17.117 -9.136 1.00 38.53 208 PHE A O 1
ATOM 1703 N N . GLU A 1 209 ? 7.529 17.288 -6.899 1.00 37.50 209 GLU A N 1
ATOM 1704 C CA . GLU A 1 209 ? 6.662 16.129 -6.612 1.00 37.50 209 GLU A CA 1
ATOM 1705 C C . GLU A 1 209 ? 5.251 16.317 -7.229 1.00 37.50 209 GLU A C 1
ATOM 1707 O O . GLU A 1 209 ? 4.302 16.733 -6.561 1.00 37.50 209 GLU A O 1
ATOM 1712 N N . TYR A 1 210 ? 5.073 16.026 -8.524 1.00 33.38 210 TYR A N 1
ATOM 1713 C CA . TYR A 1 210 ? 3.778 16.152 -9.197 1.00 33.38 210 TYR A CA 1
ATOM 1714 C C . TYR A 1 210 ? 3.100 14.796 -9.439 1.00 33.38 210 TYR A C 1
ATOM 1716 O O . TYR A 1 210 ? 3.459 14.015 -10.313 1.00 33.38 210 TYR A O 1
ATOM 1724 N N . LYS A 1 211 ? 2.034 14.577 -8.656 1.00 36.12 211 LYS A N 1
ATOM 1725 C CA . LYS A 1 211 ? 0.831 13.730 -8.848 1.00 36.12 211 LYS A CA 1
ATOM 1726 C C . LYS A 1 211 ? 0.941 12.250 -9.236 1.00 36.12 211 LYS A C 1
ATOM 1728 O O . LYS A 1 211 ? -0.086 11.578 -9.110 1.00 36.12 211 LYS A O 1
ATOM 1733 N N . ASN A 1 212 ? 2.102 11.709 -9.578 1.00 32.53 212 ASN A N 1
ATOM 1734 C CA . ASN A 1 212 ? 2.220 10.321 -10.023 1.00 32.53 212 ASN A CA 1
ATOM 1735 C C . ASN A 1 212 ? 3.198 9.465 -9.217 1.00 32.53 212 ASN A C 1
ATOM 1737 O O . ASN A 1 212 ? 3.501 8.389 -9.690 1.00 32.53 212 ASN A O 1
ATOM 1741 N N . GLY A 1 213 ? 3.598 9.860 -8.003 1.00 34.69 213 GLY A N 1
ATOM 1742 C CA . GLY A 1 213 ? 4.256 8.968 -7.029 1.00 34.69 213 GLY A CA 1
ATOM 1743 C C . GLY A 1 213 ? 5.547 8.286 -7.501 1.00 34.69 213 GLY A C 1
ATOM 1744 O O . GLY A 1 213 ? 5.882 7.236 -6.969 1.00 34.69 213 GLY A O 1
ATOM 1745 N N . GLY A 1 214 ? 6.240 8.878 -8.475 1.00 34.84 214 GLY A N 1
ATOM 1746 C CA . GLY A 1 214 ? 7.584 8.498 -8.903 1.00 34.84 214 GLY A CA 1
ATOM 1747 C C . GLY A 1 214 ? 8.578 9.624 -8.613 1.00 34.84 214 GLY A C 1
ATOM 1748 O O . GLY A 1 214 ? 8.220 10.802 -8.692 1.00 34.84 214 GLY A O 1
ATOM 1749 N N . LEU A 1 215 ? 9.797 9.235 -8.238 1.00 38.53 215 LEU A N 1
ATOM 1750 C CA . LEU A 1 215 ? 10.930 10.092 -7.885 1.00 38.53 215 LEU A CA 1
ATOM 1751 C C . LEU A 1 215 ? 11.712 10.463 -9.151 1.00 38.53 215 LEU A C 1
ATOM 1753 O O . LEU A 1 215 ? 12.416 9.619 -9.697 1.00 38.53 215 LEU A O 1
ATOM 1757 N N . PHE A 1 216 ? 11.586 11.711 -9.592 1.00 43.97 216 PHE A N 1
ATOM 1758 C CA . PHE A 1 216 ? 12.386 12.301 -10.663 1.00 43.97 216 PHE A CA 1
ATOM 1759 C C . PHE A 1 216 ? 12.465 13.809 -10.441 1.00 43.97 216 PHE A C 1
ATOM 1761 O O . PHE A 1 216 ? 11.514 14.451 -9.990 1.00 43.97 216 PHE A O 1
ATOM 1768 N N . GLY A 1 217 ? 13.605 14.373 -10.788 1.00 35.72 217 GLY A N 1
ATOM 1769 C CA . GLY A 1 217 ? 13.949 15.769 -10.601 1.00 35.72 217 GLY A CA 1
ATOM 1770 C C . GLY A 1 217 ? 14.168 16.345 -11.968 1.00 35.72 217 GLY A C 1
ATOM 1771 O O . GLY A 1 217 ? 15.053 15.936 -12.708 1.00 35.72 217 GLY A O 1
ATOM 1772 N N . THR A 1 218 ? 13.322 17.296 -12.311 1.00 35.09 218 THR A N 1
ATOM 1773 C CA . THR A 1 218 ? 13.552 18.148 -13.460 1.00 35.09 218 THR A CA 1
ATOM 1774 C C . THR A 1 218 ? 14.346 19.354 -13.019 1.00 35.09 218 THR A C 1
ATOM 1776 O O . THR A 1 218 ? 13.987 20.017 -12.040 1.00 35.09 218 THR A O 1
ATOM 1779 N N . HIS A 1 219 ? 15.353 19.711 -13.809 1.00 37.72 219 HIS A N 1
ATOM 1780 C CA . HIS A 1 219 ? 15.842 21.078 -13.824 1.00 37.72 219 HIS A CA 1
ATOM 1781 C C . HIS A 1 219 ? 14.662 22.037 -14.080 1.00 37.72 219 HIS A C 1
ATOM 1783 O O . HIS A 1 219 ? 13.712 21.726 -14.802 1.00 37.72 219 HIS A O 1
ATOM 1789 N N . ASN A 1 220 ? 14.730 23.236 -13.512 1.00 39.19 220 ASN A N 1
ATOM 1790 C CA . ASN A 1 220 ? 13.729 24.315 -13.573 1.00 39.19 220 ASN A CA 1
ATOM 1791 C C . ASN A 1 220 ? 13.349 24.824 -14.988 1.00 39.19 220 ASN A C 1
ATOM 1793 O O . ASN A 1 220 ? 12.631 25.814 -15.100 1.00 39.19 220 ASN A O 1
ATOM 1797 N N . LYS A 1 221 ? 13.818 24.169 -16.058 1.00 40.56 221 LYS A N 1
ATOM 1798 C CA . LYS A 1 221 ? 13.623 24.552 -17.468 1.00 40.56 221 LYS A CA 1
ATOM 1799 C C . LYS A 1 221 ? 12.906 23.492 -18.326 1.00 40.56 221 LYS A C 1
ATOM 1801 O O . LYS A 1 221 ? 12.728 23.725 -19.517 1.00 40.56 221 LYS A O 1
ATOM 1806 N N . VAL A 1 222 ? 12.492 22.340 -17.778 1.00 44.00 222 VAL A N 1
ATOM 1807 C CA . VAL A 1 222 ? 11.727 21.336 -18.552 1.00 44.00 222 VAL A CA 1
ATOM 1808 C C . VAL A 1 222 ? 10.233 21.670 -18.523 1.00 44.00 222 VAL A C 1
ATOM 1810 O O . VAL A 1 222 ? 9.636 21.776 -17.454 1.00 44.00 222 VAL A O 1
ATOM 1813 N N . THR A 1 223 ? 9.591 21.792 -19.686 1.00 51.91 223 THR A N 1
ATOM 1814 C CA . THR A 1 223 ? 8.121 21.813 -19.762 1.00 51.91 223 THR A CA 1
ATOM 1815 C C . THR A 1 223 ? 7.561 20.423 -19.436 1.00 51.91 223 THR A C 1
ATOM 1817 O O . THR A 1 223 ? 8.182 19.410 -19.743 1.00 51.91 223 THR A O 1
ATOM 1820 N N . LEU A 1 224 ? 6.354 20.328 -18.864 1.00 51.66 224 LEU A N 1
ATOM 1821 C CA . LEU A 1 224 ? 5.729 19.032 -18.530 1.00 51.66 224 LEU A CA 1
ATOM 1822 C C . LEU A 1 224 ? 5.671 18.062 -19.729 1.00 51.66 224 LEU A C 1
ATOM 1824 O O . LEU A 1 224 ? 5.733 16.847 -19.553 1.00 51.66 224 LEU A O 1
ATOM 1828 N N . GLN A 1 225 ? 5.539 18.597 -20.944 1.00 56.06 225 GLN A N 1
ATOM 1829 C CA . GLN A 1 225 ? 5.540 17.817 -22.176 1.00 56.06 225 GLN A CA 1
ATOM 1830 C C . GLN A 1 225 ? 6.931 17.263 -22.494 1.00 56.06 225 GLN A C 1
ATOM 1832 O O . GLN A 1 225 ? 7.047 16.059 -22.693 1.00 56.06 225 GLN A O 1
ATOM 1837 N N . ASN A 1 226 ? 7.979 18.090 -22.460 1.00 56.50 226 ASN A N 1
ATOM 1838 C CA . ASN A 1 226 ? 9.354 17.636 -22.699 1.00 56.50 226 ASN A CA 1
ATOM 1839 C C . ASN A 1 226 ? 9.801 16.624 -21.638 1.00 56.50 226 ASN A C 1
ATOM 1841 O O . ASN A 1 226 ? 10.439 15.631 -21.964 1.00 56.50 226 ASN A O 1
ATOM 1845 N N . TYR A 1 227 ? 9.362 16.814 -20.394 1.00 55.69 227 TYR A N 1
ATOM 1846 C CA . TYR A 1 227 ? 9.588 15.876 -19.301 1.00 55.69 227 TYR A CA 1
ATOM 1847 C C . TYR A 1 227 ? 8.957 14.509 -19.578 1.00 55.69 227 TYR A C 1
ATOM 1849 O O . TYR A 1 227 ? 9.601 13.479 -19.447 1.00 55.69 227 TYR A O 1
ATOM 1857 N N . ARG A 1 228 ? 7.700 14.482 -20.036 1.00 58.28 228 ARG A N 1
ATOM 1858 C CA . ARG A 1 228 ? 7.020 13.227 -20.390 1.00 58.28 228 ARG A CA 1
ATOM 1859 C C . ARG A 1 228 ? 7.647 12.515 -21.582 1.00 58.28 228 ARG A C 1
ATOM 1861 O O . ARG A 1 228 ? 7.528 11.300 -21.657 1.00 58.28 228 ARG A O 1
ATOM 1868 N N . GLN A 1 229 ? 8.249 13.250 -22.516 1.00 63.88 229 GLN A N 1
ATOM 1869 C CA . GLN A 1 229 ? 8.881 12.654 -23.693 1.00 63.88 229 GLN A CA 1
ATOM 1870 C C . GLN A 1 229 ? 10.224 11.990 -23.368 1.00 63.88 229 GLN A C 1
ATOM 1872 O O . GLN A 1 229 ? 10.560 10.995 -24.000 1.00 63.88 229 GLN A O 1
ATOM 1877 N N . GLN A 1 230 ? 10.946 12.464 -22.346 1.00 61.22 230 GLN A N 1
ATOM 1878 C CA . GLN A 1 230 ? 12.197 11.835 -21.897 1.00 61.22 230 GLN A CA 1
ATOM 1879 C C . GLN A 1 230 ? 11.996 10.378 -21.448 1.00 61.22 230 GLN A C 1
ATOM 1881 O O . GLN A 1 230 ? 12.855 9.543 -21.695 1.00 61.22 230 GLN A O 1
ATOM 1886 N N . PHE A 1 231 ? 10.831 10.043 -20.888 1.00 65.75 231 PHE A N 1
ATOM 1887 C CA . PHE A 1 231 ? 10.504 8.679 -20.442 1.00 65.75 231 PHE A CA 1
ATOM 1888 C C . PHE A 1 231 ? 9.993 7.754 -21.545 1.00 65.75 231 PHE A C 1
ATOM 1890 O O . PHE A 1 231 ? 9.550 6.643 -21.270 1.00 65.75 231 PHE A O 1
ATOM 1897 N N . LYS A 1 232 ? 9.997 8.221 -22.793 1.00 71.75 232 LYS A N 1
ATOM 1898 C CA . LYS A 1 232 ? 9.530 7.466 -23.961 1.00 71.75 232 LYS A CA 1
ATOM 1899 C C . LYS A 1 232 ? 10.637 7.227 -24.973 1.00 71.75 232 LYS A C 1
ATOM 1901 O O . LYS A 1 232 ? 10.356 6.831 -26.100 1.00 71.75 232 LYS A O 1
ATOM 1906 N N . THR A 1 233 ? 11.879 7.526 -24.611 1.00 76.12 233 THR A N 1
ATOM 1907 C CA . THR A 1 233 ? 13.016 7.284 -25.487 1.00 76.12 233 THR A CA 1
ATOM 1908 C C . THR A 1 233 ? 13.466 5.838 -25.353 1.00 76.12 233 THR A C 1
ATOM 1910 O O . THR A 1 233 ? 13.357 5.222 -24.291 1.00 76.12 233 THR A O 1
ATOM 1913 N N . ARG A 1 234 ? 14.018 5.308 -26.443 1.00 82.94 234 ARG A N 1
ATOM 1914 C CA . ARG A 1 234 ? 14.676 4.001 -26.450 1.00 82.94 234 ARG A CA 1
ATOM 1915 C C . ARG A 1 234 ? 15.762 3.927 -25.379 1.00 82.94 234 ARG A C 1
ATOM 1917 O O . ARG A 1 234 ? 15.816 2.954 -24.642 1.00 82.94 234 ARG A O 1
ATOM 1924 N N . GLU A 1 235 ? 16.563 4.981 -25.244 1.00 80.25 235 GLU A N 1
ATOM 1925 C CA . GLU A 1 235 ? 17.616 5.079 -24.229 1.00 80.25 235 GLU A CA 1
ATOM 1926 C C . GLU A 1 235 ? 17.066 4.917 -22.804 1.00 80.25 235 GLU A C 1
ATOM 1928 O O . GLU A 1 235 ? 17.579 4.105 -22.041 1.00 80.25 235 GLU A O 1
ATOM 1933 N N . TYR A 1 236 ? 15.984 5.618 -22.451 1.00 77.75 236 TYR A N 1
ATOM 1934 C CA . TYR A 1 236 ? 15.378 5.489 -21.125 1.00 77.75 236 TYR A CA 1
ATOM 1935 C C . TYR A 1 236 ? 14.879 4.062 -20.864 1.00 77.75 236 TYR A C 1
ATOM 1937 O O . TYR A 1 236 ? 15.175 3.475 -19.825 1.00 77.75 236 TYR A O 1
ATOM 1945 N N . VAL A 1 237 ? 14.170 3.475 -21.832 1.00 83.81 237 VAL A N 1
ATOM 1946 C CA . VAL A 1 237 ? 13.646 2.107 -21.723 1.00 83.81 237 VAL A CA 1
ATOM 1947 C C . VAL A 1 237 ? 14.781 1.083 -21.576 1.00 83.81 237 VAL A C 1
ATOM 1949 O O . VAL A 1 237 ? 14.682 0.177 -20.747 1.00 83.81 237 VAL A O 1
ATOM 1952 N N . ARG A 1 238 ? 15.890 1.255 -22.310 1.00 86.00 238 ARG A N 1
ATOM 1953 C CA . ARG A 1 238 ? 17.102 0.426 -22.181 1.00 86.00 238 ARG A CA 1
ATOM 1954 C C . ARG A 1 238 ? 17.731 0.543 -20.801 1.00 86.00 238 ARG A C 1
ATOM 1956 O O . ARG A 1 238 ? 18.046 -0.478 -20.202 1.00 86.00 238 ARG A O 1
ATOM 1963 N N . ARG A 1 239 ? 17.870 1.760 -20.275 1.00 83.12 239 ARG A N 1
ATOM 1964 C CA . ARG A 1 239 ? 18.442 2.004 -18.944 1.00 83.12 239 ARG A CA 1
ATOM 1965 C C . ARG A 1 239 ? 17.622 1.345 -17.847 1.00 83.12 239 ARG A C 1
ATOM 1967 O O . ARG A 1 239 ? 18.183 0.650 -17.009 1.00 83.12 239 ARG A O 1
ATOM 1974 N N . VAL A 1 240 ? 16.294 1.468 -17.893 1.00 81.69 240 VAL A N 1
ATOM 1975 C CA . VAL A 1 240 ? 15.397 0.774 -16.950 1.00 81.69 240 VAL A CA 1
ATOM 1976 C C . VAL A 1 240 ? 15.550 -0.747 -17.066 1.00 81.69 240 VAL A C 1
ATOM 1978 O O . VAL A 1 240 ? 15.667 -1.429 -16.047 1.00 81.69 240 VAL A O 1
ATOM 1981 N N . CYS A 1 241 ? 15.608 -1.277 -18.292 1.00 87.25 241 CYS A N 1
ATOM 1982 C CA . CYS A 1 241 ? 15.841 -2.700 -18.538 1.00 87.25 241 CYS A CA 1
ATOM 1983 C C . CYS A 1 241 ? 17.190 -3.181 -17.984 1.00 87.25 241 CYS A C 1
ATOM 1985 O O . CYS A 1 241 ? 17.251 -4.258 -17.397 1.00 87.25 241 CYS A O 1
ATOM 1987 N N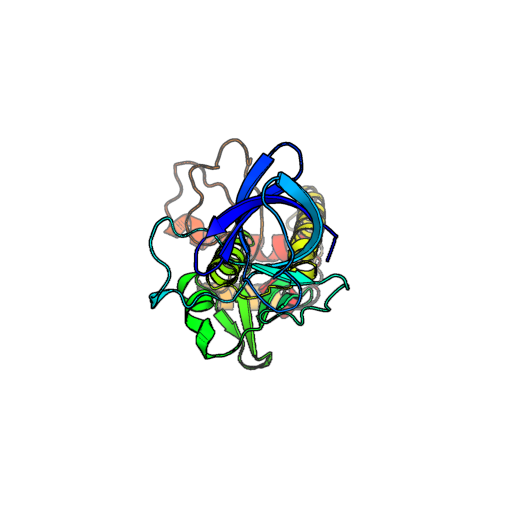 . HIS A 1 242 ? 18.251 -2.389 -18.152 1.00 85.31 242 HIS A N 1
ATOM 1988 C CA . HIS A 1 242 ? 19.589 -2.657 -17.624 1.00 85.31 242 HIS A CA 1
ATOM 1989 C C . HIS A 1 242 ? 19.601 -2.643 -16.094 1.00 85.31 242 HIS A C 1
ATOM 1991 O O . HIS A 1 242 ? 20.018 -3.609 -15.460 1.00 85.31 242 HIS A O 1
ATOM 1997 N N . GLY A 1 243 ? 19.063 -1.582 -15.488 1.00 85.25 243 GLY A N 1
ATOM 1998 C CA . GLY A 1 243 ? 19.009 -1.417 -14.037 1.00 85.25 243 GLY 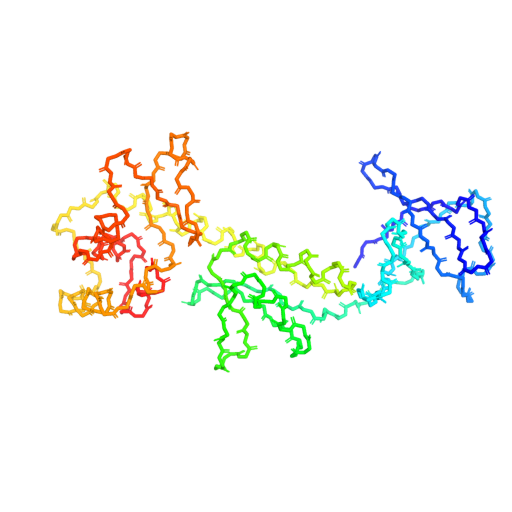A CA 1
ATOM 1999 C C . GLY A 1 243 ? 18.288 -2.563 -13.333 1.00 85.25 243 GLY A C 1
ATOM 2000 O O . GLY A 1 243 ? 18.818 -3.170 -12.401 1.00 85.25 243 GLY A O 1
ATOM 2001 N N . PHE A 1 244 ? 17.089 -2.903 -13.802 1.00 85.31 244 PHE A N 1
ATOM 2002 C CA . PHE A 1 244 ? 16.278 -3.968 -13.206 1.00 85.31 244 PHE A CA 1
ATOM 2003 C C . PHE A 1 244 ? 16.527 -5.358 -13.804 1.00 85.31 244 PHE A C 1
ATOM 2005 O O . PHE A 1 244 ? 15.856 -6.305 -13.400 1.00 85.31 244 PHE A O 1
ATOM 2012 N N . GLU A 1 245 ? 17.472 -5.499 -14.740 1.00 89.94 245 GLU A N 1
ATOM 2013 C CA . GLU A 1 245 ? 17.763 -6.750 -15.458 1.00 89.94 245 GLU A CA 1
ATOM 2014 C C . GLU A 1 245 ? 16.513 -7.421 -16.060 1.00 89.94 245 GLU A C 1
ATOM 2016 O O . GLU A 1 245 ? 16.393 -8.649 -16.063 1.00 89.94 245 GLU A O 1
ATOM 2021 N N . CYS A 1 246 ? 15.568 -6.631 -16.575 1.00 90.19 246 CYS A N 1
ATOM 2022 C CA . CYS A 1 246 ? 14.280 -7.130 -17.062 1.00 90.19 246 CYS A CA 1
ATOM 2023 C C . CYS A 1 246 ? 14.477 -8.183 -18.159 1.00 90.19 246 CYS A C 1
ATOM 2025 O O . CYS A 1 246 ? 15.073 -7.895 -19.191 1.00 90.19 246 CYS A O 1
ATOM 2027 N N . LYS A 1 247 ? 13.948 -9.391 -17.956 1.00 93.50 247 LYS A N 1
ATOM 2028 C CA . LYS A 1 247 ? 14.053 -10.526 -18.888 1.00 93.50 247 LYS A CA 1
ATOM 2029 C C . LYS A 1 247 ? 12.867 -10.631 -19.831 1.00 93.50 247 LYS A C 1
ATOM 2031 O O . LYS A 1 247 ? 12.935 -11.340 -20.827 1.00 93.50 247 LYS A O 1
ATOM 2036 N N . THR A 1 248 ? 11.761 -9.968 -19.501 1.00 93.31 248 THR A N 1
ATOM 2037 C CA . THR A 1 248 ? 10.556 -9.953 -20.333 1.00 93.31 248 THR A CA 1
ATOM 2038 C C . THR A 1 248 ? 10.031 -8.535 -20.520 1.00 93.31 248 THR A C 1
ATOM 2040 O O . THR A 1 248 ? 10.199 -7.668 -19.659 1.00 93.31 248 THR A O 1
ATOM 2043 N N . VAL A 1 249 ? 9.316 -8.310 -21.626 1.00 91.25 249 VAL A N 1
ATOM 2044 C CA . VAL A 1 249 ? 8.580 -7.058 -21.873 1.00 91.25 249 VAL A CA 1
ATOM 2045 C C . VAL A 1 249 ? 7.642 -6.719 -20.706 1.00 91.25 249 VAL A C 1
ATOM 2047 O O . VAL A 1 249 ? 7.538 -5.560 -20.320 1.00 91.25 249 VAL A O 1
ATOM 2050 N N . ASN A 1 250 ? 6.991 -7.714 -20.098 1.00 87.94 250 ASN A N 1
ATOM 2051 C CA . ASN A 1 250 ? 6.083 -7.492 -18.970 1.00 87.94 250 ASN A CA 1
ATOM 2052 C C . ASN A 1 250 ? 6.811 -7.057 -17.694 1.00 87.94 250 ASN A C 1
ATOM 2054 O O . ASN A 1 250 ? 6.306 -6.194 -16.976 1.00 87.94 250 ASN A O 1
ATOM 2058 N N . GLU A 1 251 ? 7.984 -7.626 -17.413 1.00 87.19 251 GLU A N 1
ATOM 2059 C CA . GLU A 1 251 ? 8.833 -7.160 -16.316 1.00 87.19 251 GLU A CA 1
ATOM 2060 C C . GLU A 1 251 ? 9.235 -5.708 -16.550 1.00 87.19 251 GLU A C 1
ATOM 2062 O O . GLU A 1 251 ? 9.002 -4.877 -15.680 1.00 87.19 251 GLU A O 1
ATOM 2067 N N . LEU A 1 252 ? 9.720 -5.373 -17.748 1.00 87.44 252 LEU A N 1
ATOM 2068 C CA . LEU A 1 252 ? 10.085 -4.004 -18.107 1.00 87.44 252 LEU A CA 1
ATOM 2069 C C . LEU A 1 252 ? 8.907 -3.031 -17.959 1.00 87.44 252 LEU A C 1
ATOM 2071 O O . LEU A 1 252 ? 9.043 -2.015 -17.289 1.00 87.44 252 LEU A O 1
ATOM 2075 N N . LEU A 1 253 ? 7.726 -3.367 -18.483 1.00 82.62 253 LEU A N 1
ATOM 2076 C CA . LEU A 1 253 ? 6.509 -2.559 -18.324 1.00 82.62 253 LEU A CA 1
ATOM 2077 C C . LEU A 1 253 ? 6.055 -2.421 -16.864 1.00 82.62 253 LEU A C 1
ATOM 2079 O O . LEU A 1 253 ? 5.349 -1.476 -16.527 1.00 82.62 253 LEU A O 1
ATOM 2083 N N . THR A 1 254 ? 6.426 -3.364 -16.000 1.00 79.50 254 THR A N 1
ATOM 2084 C CA . THR A 1 254 ? 6.144 -3.304 -14.561 1.00 79.50 254 THR A CA 1
ATOM 2085 C C . THR A 1 254 ? 7.093 -2.348 -13.830 1.00 79.50 254 THR A C 1
ATOM 2087 O O . THR A 1 254 ? 6.728 -1.813 -12.781 1.00 79.50 254 THR A O 1
ATOM 2090 N N . ARG A 1 255 ? 8.297 -2.131 -14.379 1.00 79.19 255 ARG A N 1
ATOM 2091 C CA . ARG A 1 255 ? 9.327 -1.217 -13.857 1.00 79.19 255 ARG A CA 1
ATOM 2092 C C . ARG A 1 255 ? 9.311 0.176 -14.496 1.00 79.19 255 ARG A C 1
ATOM 2094 O O . ARG A 1 255 ? 10.195 0.956 -14.175 1.00 79.19 255 ARG A O 1
ATOM 2101 N N . LEU A 1 256 ? 8.385 0.452 -15.417 1.00 74.81 256 LEU A N 1
ATOM 2102 C CA . LEU A 1 256 ? 8.170 1.757 -16.062 1.00 74.81 256 LEU A CA 1
ATOM 2103 C C . LEU A 1 256 ? 6.963 2.474 -15.431 1.00 74.81 256 LEU A C 1
ATOM 2105 O O . LEU A 1 256 ? 6.996 3.721 -15.302 1.00 74.81 256 LEU A O 1
#

Radius of gyration: 24.35 Å; chains: 1; bounding box: 52×38×71 Å

Secondary structure (DSSP, 8-state):
---EEEEEEEE-SSEEEEEEEETTEEEEEEEE-STTTTT--TT-EEEEEEEEPP--GGG--TTPPPEEEEESS------SEEEEEETTTTEEEEE--GGGHHHHHHTTPEEETTTTEEEES-HHHHHHHHHHHHTTT--EE-HHHHHHHHHHHHHHHHHHHHHTT--TT---SS-HHHHHHHHHHHHH-TTSTTS------HHHHGGG--SS-------TT--HHHHHHHTTSHHHHHHHHHHTT--SHHHHHH--

Foldseek 3Di:
DAKWKKFFQADDPAWTWIWTDDPNDTAIATEGDDPVCVPDDHGDIDIFDWQFDQDAPVPDDVPHGTYTYTDRDDDDDDFQKEWAQDPLLLWIWIAHDPVLVVLLVVLPFDADPVVRTTIDQAPVSVVSSVVVCVVSSTGYHCPRVVVSVVVQVVLQVQLQVQLVVDDPPDDALDDLVLLVVLLVVCVVDVCLPLHEDDDDPCVPAVVPPPDRRYDDHD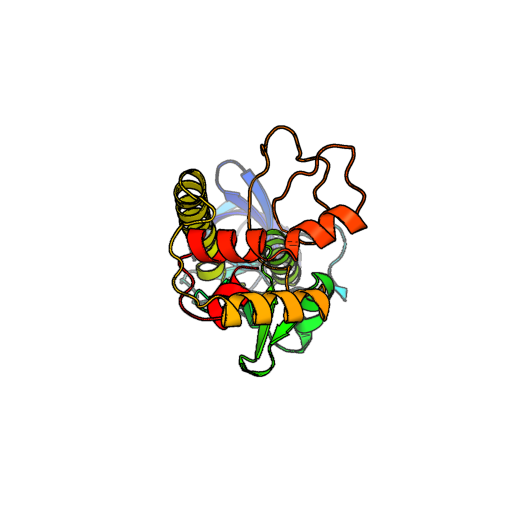DPPDDPVNVSVVCSDSVNLRSQRRSNSDNDSSSSSSHD

pLDDT: mean 78.83, std 16.94, range [32.53, 96.25]

Sequence (256 aa):
MNKINFTIVKKNRANFRIAIVQNETKELADLVIDASTENFEAGQEIEGFLIKQKVNPKFARKGALDKYTYSKEAIEITPDVFVTFNAESFRYEIKCEAKYSNICKKHKFTWNPDRMVWQTYADRRMFKAIESFERQGLAVSKADGVRGMGVIRVETSKAVERDETYTEDSQINLSESEIDRVVEMLQGNNRICAGFFWKSDYAEFKKFEYKNGGLFGTHNKVTLQNYRQQFKTREYVRRVCHGFECKTVNELLTRL